Protein 4M16 (pdb70)

Foldseek 3Di:
DDDDDDPQACVQADPPAPAGDWPVPDNDNVVLVVVLVVQQVVLLVVVVPDDFDQAQALQVLLVSQCSSCVNIDPQRSPFQLDFDQDPVGGTHHDQWDADPPDPFTAHGSVCLVVLRVVLRVLCVVCSLVAPDDPVVSLLSCLVSLLSQLSNQGHPDCSVVSSQSSVQSSQVVRVWGFDLVQDDPVLVVQLNVLLRPPDDPRNSVSSSVSRCRGTPVVVVPDDPVD

Structure (mmCIF, N/CA/C/O backbone):
data_4M16
#
_entry.id   4M16
#
_cell.length_a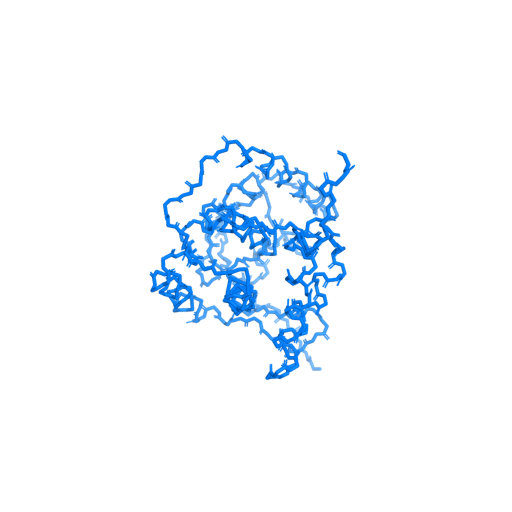   40.240
_cell.length_b   47.480
_cell.length_c   67.970
_cell.angle_alpha   90.000
_cell.angle_beta   105.640
_cell.angle_gamma   90.000
#
_symmetry.space_group_name_H-M   'P 1 21 1'
#
loop_
_entity.id
_entity.type
_entity.pdbx_description
1 polymer 'Bartonella effector protein (Bep) substrate of VirB T4SS'
2 non-polymer 1,2-ETHANEDIOL
3 water water
#
loop_
_atom_site.group_PDB
_atom_site.id
_atom_site.type_symbol
_atom_site.label_atom_id
_atom_site.label_alt_id
_atom_site.label_comp_id
_atom_site.label_asym_id
_atom_site.label_entity_id
_atom_site.label_seq_id
_atom_site.pdbx_PDB_ins_code
_atom_site.Cartn_x
_atom_site.Cartn_y
_atom_site.Cartn_z
_atom_site.occupancy
_atom_site.B_iso_or_equiv
_atom_site.auth_seq_id
_atom_site.auth_comp_id
_atom_site.auth_asym_id
_atom_site.auth_atom_id
_atom_site.pdbx_PDB_model_num
ATOM 1 N N . ALA A 1 2 ? 10.556 5.492 56.329 1.00 38.47 1 ALA A N 1
ATOM 2 C CA . ALA A 1 2 ? 11.782 5.126 55.554 1.00 36.69 1 ALA A CA 1
ATOM 3 C C . ALA A 1 2 ? 12.709 4.185 56.363 1.00 33.93 1 ALA A C 1
ATOM 4 O O . ALA A 1 2 ? 12.839 4.308 57.597 1.00 35.12 1 ALA A O 1
ATOM 6 N N . HIS A 1 3 ? 13.364 3.260 55.675 1.00 39.86 2 HIS A N 1
ATOM 7 C CA . HIS A 1 3 ? 14.092 2.211 56.377 1.00 34.59 2 HIS A CA 1
ATOM 8 C C . HIS A 1 3 ? 15.184 2.736 57.332 1.00 31.91 2 HIS A C 1
ATOM 9 O O . HIS A 1 3 ? 15.887 3.680 57.011 1.00 29.36 2 HIS A O 1
ATOM 16 N N . HIS A 1 4 ? 15.318 2.108 58.491 1.00 29.69 3 HIS A N 1
ATOM 17 C CA . HIS A 1 4 ? 16.451 2.377 59.370 1.00 29.50 3 HIS A CA 1
ATOM 18 C C . HIS A 1 4 ? 16.908 1.132 60.030 1.00 27.03 3 HIS A C 1
ATOM 19 O O . HIS A 1 4 ? 16.100 0.345 60.477 1.00 26.61 3 HIS A O 1
ATOM 26 N N . HIS A 1 5 ? 18.215 0.946 60.095 1.00 26.70 4 HIS A N 1
ATOM 27 C CA . HIS A 1 5 ? 18.756 -0.078 60.972 1.00 26.13 4 HIS A CA 1
ATOM 28 C C . HIS A 1 5 ? 20.108 0.371 61.526 1.00 25.47 4 HIS A C 1
ATOM 29 O O . HIS A 1 5 ? 20.754 1.277 60.988 1.00 23.16 4 HIS A O 1
ATOM 36 N N . HIS A 1 6 ? 20.491 -0.254 62.629 1.00 24.95 5 HIS A N 1
ATOM 37 C CA . HIS A 1 6 ? 21.682 0.119 63.349 1.00 25.64 5 HIS A CA 1
ATOM 38 C C . HIS A 1 6 ? 22.910 -0.610 62.806 1.00 24.12 5 HIS A C 1
ATOM 39 O O 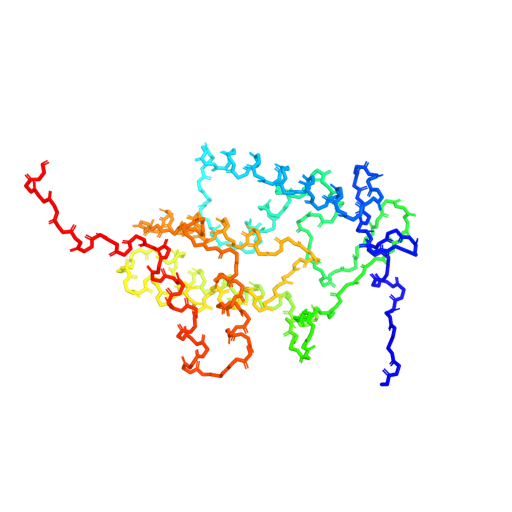. HIS A 1 6 ? 22.874 -1.771 62.418 1.00 20.99 5 HIS A O 1
ATOM 46 N N . HIS A 1 7 ? 23.998 0.119 62.781 1.00 22.89 6 HIS A N 1
ATOM 47 C CA . HIS A 1 7 ? 25.293 -0.442 62.489 1.00 22.13 6 HIS A CA 1
ATOM 48 C C . HIS A 1 7 ? 25.658 -1.539 63.502 1.00 20.98 6 HIS A C 1
ATOM 49 O O . HIS A 1 7 ? 25.248 -1.512 64.679 1.00 21.34 6 HIS A O 1
ATOM 56 N N . HIS A 1 8 ? 26.448 -2.495 63.045 1.00 20.59 7 HIS A N 1
ATOM 57 C CA . HIS A 1 8 ? 26.913 -3.584 63.863 1.00 19.42 7 HIS A CA 1
ATOM 58 C C . HIS A 1 8 ? 27.574 -3.189 65.183 1.00 19.62 7 HIS A C 1
ATOM 59 O O . HIS A 1 8 ? 27.355 -3.843 66.223 1.00 18.72 7 HIS A O 1
ATOM 66 N N . MET A 1 9 ? 28.355 -2.127 65.176 1.00 20.77 8 MET A N 1
ATOM 67 C CA . MET A 1 9 ? 28.978 -1.671 66.429 1.00 21.82 8 MET A CA 1
ATOM 68 C C . MET A 1 9 ? 28.000 -1.153 67.472 1.00 20.73 8 MET A C 1
ATOM 69 O O . MET A 1 9 ? 28.275 -1.198 68.687 1.00 20.00 8 MET A O 1
ATOM 74 N N . VAL A 1 10 ? 26.878 -0.605 67.006 1.00 19.88 9 VAL A N 1
ATOM 75 C CA . VAL A 1 10 ? 25.802 -0.180 67.886 1.00 19.79 9 VAL A CA 1
ATOM 76 C C . VAL A 1 10 ? 25.074 -1.374 68.470 1.00 18.72 9 VAL A C 1
ATOM 77 O O . VAL A 1 10 ? 24.771 -1.387 69.652 1.00 18.97 9 VAL A O 1
ATOM 81 N N . LEU A 1 11 ? 24.763 -2.356 67.641 1.00 18.23 10 LEU A N 1
ATOM 82 C CA . LEU A 1 11 ? 24.127 -3.592 68.100 1.00 18.59 10 LEU A CA 1
ATOM 83 C C . LEU A 1 11 ? 25.055 -4.447 69.020 1.00 18.19 10 LEU A C 1
ATOM 84 O O . LEU A 1 11 ? 24.571 -5.241 69.819 1.00 18.58 10 LEU A O 1
ATOM 89 N N . ASN A 1 12 ? 26.365 -4.261 68.937 1.00 19.17 11 ASN A N 1
ATOM 90 C CA . ASN A 1 12 ? 27.276 -4.993 69.821 1.00 18.21 11 ASN A CA 1
ATOM 91 C C . ASN A 1 12 ? 27.178 -4.638 71.314 1.00 18.14 11 ASN A C 1
ATOM 92 O O . ASN A 1 12 ? 27.789 -5.313 72.156 1.00 19.37 11 ASN A O 1
ATOM 97 N N . TYR A 1 13 ? 26.441 -3.592 71.651 1.00 17.82 12 TYR A N 1
ATOM 98 C CA . TYR A 1 13 ? 26.053 -3.375 73.060 1.00 18.03 12 TYR A CA 1
ATOM 99 C C . TYR A 1 13 ? 25.034 -4.396 73.621 1.00 17.97 12 TYR A C 1
ATOM 100 O O . TYR A 1 13 ? 24.906 -4.513 74.846 1.00 18.28 12 TYR A O 1
ATOM 109 N N . PHE A 1 14 ? 24.277 -5.074 72.758 1.00 18.36 13 PHE A N 1
ATOM 110 C CA . PHE A 1 14 ? 23.268 -6.032 73.163 1.00 18.86 13 PHE A CA 1
ATOM 111 C C . PHE A 1 14 ? 23.691 -7.471 72.899 1.00 19.26 13 PHE A C 1
ATOM 112 O O . PHE A 1 14 ? 24.513 -7.731 72.007 1.00 18.99 13 PHE A O 1
ATOM 120 N N . TYR A 1 15 ? 23.091 -8.404 73.618 1.00 18.81 14 TYR A N 1
ATOM 121 C CA . TYR A 1 15 ? 23.144 -9.819 73.185 1.00 19.57 14 TYR A CA 1
ATOM 122 C C . TYR A 1 15 ? 22.513 -9.966 71.805 1.00 20.14 14 TYR A C 1
ATOM 123 O O . TYR A 1 15 ? 21.464 -9.381 71.563 1.00 20.71 14 TYR A O 1
ATOM 132 N N . PRO A 1 16 ? 23.127 -10.778 70.921 1.00 21.15 15 PRO A N 1
ATOM 133 C CA . PRO A 1 16 ? 22.621 -10.921 69.541 1.00 21.69 15 PRO A CA 1
ATOM 134 C C . PRO A 1 16 ? 21.137 -11.193 69.499 1.00 22.01 15 PRO A C 1
ATOM 135 O O . PRO A 1 16 ? 20.641 -12.122 70.169 1.00 22.18 15 PRO A O 1
ATOM 139 N N . GLY A 1 17 ? 20.427 -10.415 68.695 1.00 21.80 16 GLY A N 1
ATOM 140 C CA . GLY A 1 17 ? 18.981 -10.587 68.534 1.00 22.99 16 GLY A CA 1
ATOM 141 C C . GLY A 1 17 ? 18.093 -10.222 69.704 1.00 24.15 16 GLY A C 1
ATOM 142 O O . GLY A 1 17 ? 16.912 -10.596 69.727 1.00 25.13 16 GLY A O 1
ATOM 143 N N . THR A 1 18 ? 18.620 -9.499 70.697 1.00 23.45 17 THR A N 1
ATOM 144 C CA . THR A 1 18 ? 17.808 -9.114 71.868 1.00 23.98 17 THR A CA 1
ATOM 145 C C . THR A 1 18 ? 17.862 -7.589 72.020 1.00 22.37 17 THR A C 1
ATOM 146 O O . THR A 1 18 ? 18.626 -6.948 71.339 1.00 19.89 17 THR A O 1
ATOM 150 N N . LYS A 1 19 ? 17.104 -7.019 72.953 1.00 22.98 18 LYS A N 1
ATOM 151 C CA . LYS A 1 19 ? 17.303 -5.615 73.380 1.00 23.66 18 LYS A CA 1
ATOM 152 C C . LYS A 1 19 ? 17.957 -5.544 74.757 1.00 22.82 18 LYS A C 1
ATOM 153 O O . LYS A 1 19 ? 17.711 -4.588 75.507 1.00 22.96 18 LYS A O 1
ATOM 155 N N . THR A 1 20 ? 18.691 -6.598 75.141 1.00 22.07 19 THR A N 1
ATOM 156 C CA . THR A 1 20 ? 19.260 -6.687 76.475 1.00 21.70 19 THR A CA 1
ATOM 157 C C . THR A 1 20 ? 20.707 -6.338 76.391 1.00 20.53 19 THR A C 1
ATOM 158 O O . THR A 1 20 ? 21.494 -6.982 75.649 1.00 20.59 19 THR A O 1
ATOM 162 N N . LEU A 1 21 ? 21.077 -5.311 77.135 1.00 20.07 20 LEU A N 1
ATOM 163 C CA . LEU A 1 21 ? 22.477 -4.898 77.204 1.00 19.13 20 LEU A CA 1
ATOM 164 C C . LEU A 1 21 ? 23.367 -6.022 77.739 1.00 19.17 20 LEU A C 1
ATOM 165 O O . LEU A 1 21 ? 23.085 -6.593 78.814 1.00 19.87 20 LEU A O 1
ATOM 170 N N . LYS A 1 22 ? 24.440 -6.333 77.008 1.00 18.44 21 LYS A N 1
ATOM 171 C CA . LYS A 1 22 ? 25.482 -7.271 77.490 1.00 19.17 21 LYS A CA 1
ATOM 172 C C . LYS A 1 22 ? 25.879 -6.857 78.905 1.00 18.27 21 LYS A C 1
ATOM 173 O O . LYS A 1 22 ? 26.150 -5.675 79.146 1.00 18.55 21 LYS A O 1
ATOM 179 N N . ASN A 1 23 ? 25.908 -7.811 79.821 1.00 17.83 22 ASN A N 1
ATOM 180 C CA . ASN A 1 23 ? 26.222 -7.503 81.202 1.00 18.06 22 ASN A CA 1
ATOM 181 C C . ASN A 1 23 ? 27.055 -8.573 81.920 1.00 18.67 22 ASN A C 1
ATOM 182 O O . ASN A 1 23 ? 27.162 -9.751 81.510 1.00 17.47 22 ASN A O 1
ATOM 187 N N . LYS A 1 24 ? 27.687 -8.121 82.996 1.00 19.27 23 LYS A N 1
ATOM 188 C CA . LYS A 1 24 ? 28.625 -8.952 83.691 1.00 21.17 23 LYS A CA 1
ATOM 189 C C . LYS A 1 24 ? 27.880 -10.062 84.439 1.00 22.01 23 LYS A C 1
ATOM 190 O O . LYS A 1 24 ? 28.490 -11.058 84.767 1.00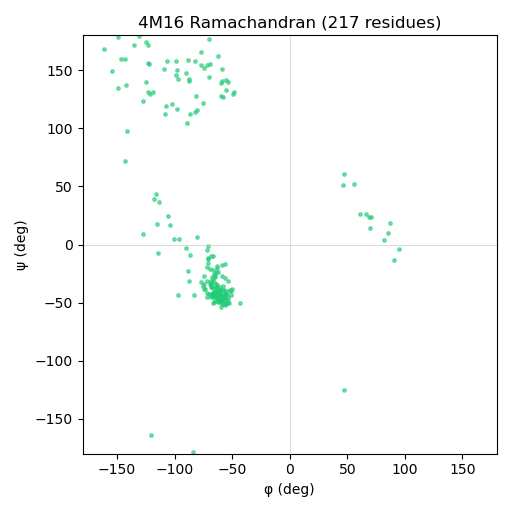 22.13 23 LYS A O 1
ATOM 196 N N . LEU A 1 25 ? 26.577 -9.901 84.687 1.00 21.73 24 LEU A N 1
ATOM 197 C CA . LEU A 1 25 ? 25.816 -10.917 85.412 1.00 23.10 24 LEU A CA 1
ATOM 198 C C . LEU A 1 25 ? 25.279 -11.989 84.481 1.00 22.91 24 LEU A C 1
ATOM 199 O O . LEU A 1 25 ? 24.727 -12.977 84.930 1.00 23.16 24 LEU A O 1
ATOM 204 N N . GLY A 1 26 ? 25.393 -11.804 83.158 1.00 22.29 25 GLY A N 1
ATOM 205 C CA . GLY A 1 26 ? 24.882 -12.811 82.230 1.00 22.50 25 GLY A CA 1
ATOM 206 C C . GLY A 1 26 ? 23.368 -12.878 82.252 1.00 23.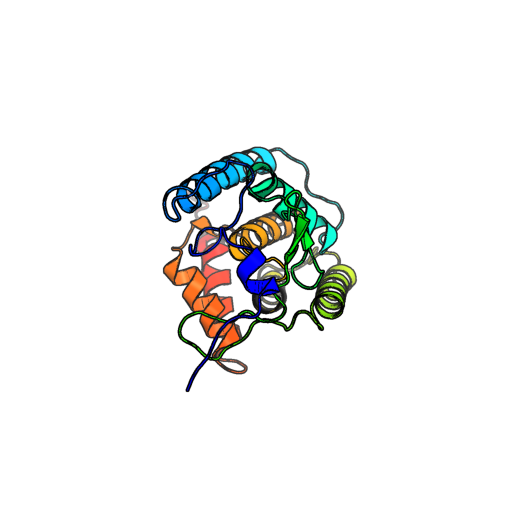11 25 GLY A C 1
ATOM 207 O O . GLY A 1 26 ? 22.769 -13.902 81.906 1.00 23.94 25 GLY A O 1
ATOM 208 N N . ILE A 1 27 ? 22.743 -11.781 82.667 1.00 21.34 26 ILE A N 1
ATOM 209 C CA . ILE A 1 27 ? 21.290 -11.694 82.689 1.00 22.27 26 ILE A CA 1
ATOM 210 C C . ILE A 1 27 ? 20.711 -11.380 81.293 1.00 22.41 26 ILE A C 1
ATOM 211 O O . ILE A 1 27 ? 20.954 -10.310 80.745 1.00 21.77 26 ILE A O 1
ATOM 216 N N . MET A 1 28 ? 19.942 -12.320 80.728 1.00 23.41 27 MET A N 1
ATOM 217 C CA . MET A 1 28 ? 19.421 -12.212 79.357 1.00 25.21 27 MET A CA 1
ATOM 218 C C . MET A 1 28 ? 18.075 -11.488 79.217 1.00 25.15 27 MET A C 1
ATOM 219 O O . MET A 1 28 ? 17.760 -11.023 78.103 1.00 25.05 27 MET A O 1
ATOM 224 N N . GLY A 1 29 ? 17.296 -11.441 80.298 1.00 25.94 28 GLY A N 1
ATOM 225 C CA . GLY A 1 29 ? 15.990 -10.781 80.335 1.00 26.44 28 GLY A CA 1
ATOM 226 C C . GLY A 1 29 ? 16.108 -9.284 80.537 1.00 25.48 28 GLY A C 1
ATOM 227 O O . GLY A 1 29 ? 16.809 -8.852 81.455 1.00 24.29 28 GLY A O 1
ATOM 228 N N . TYR A 1 30 ? 15.474 -8.483 79.670 1.00 26.36 29 TYR A N 1
ATOM 229 C CA A TYR A 1 30 ? 15.524 -6.998 79.736 0.50 26.59 29 TYR A CA 1
ATOM 230 C CA B TYR A 1 30 ? 15.630 -7.036 79.780 0.50 26.18 29 TYR A CA 1
ATOM 231 C C . TYR A 1 30 ? 15.003 -6.470 81.063 1.00 25.91 29 TYR A C 1
ATOM 232 O O . TYR A 1 30 ? 15.629 -5.600 81.734 1.00 24.23 29 TYR A O 1
ATOM 249 N N . LYS A 1 31 ? 13.828 -6.973 81.445 1.00 26.75 30 LYS A N 1
ATOM 250 C CA . LYS A 1 31 ? 13.170 -6.498 82.682 1.00 27.14 30 LYS A CA 1
ATOM 251 C C . LYS A 1 31 ? 14.022 -6.868 83.908 1.00 25.45 30 LYS A C 1
ATOM 252 O O . LYS A 1 31 ? 14.204 -6.059 84.840 1.00 24.92 30 LYS A O 1
ATOM 254 N N . GLN A 1 32 ? 14.592 -8.078 83.878 1.00 25.48 31 GLN A N 1
ATOM 255 C CA A GLN A 1 32 ? 15.347 -8.604 85.008 0.50 24.70 31 GLN A CA 1
ATOM 256 C CA B GLN A 1 32 ? 15.379 -8.631 85.019 0.50 24.94 31 GLN A CA 1
ATOM 257 C C . GLN A 1 32 ? 16.657 -7.816 85.186 1.00 23.34 31 GLN A C 1
ATOM 258 O O . GLN A 1 32 ? 17.054 -7.480 86.316 1.00 22.94 31 GLN A O 1
ATOM 269 N N . LEU A 1 33 ? 17.290 -7.479 84.065 1.00 22.14 32 LEU A N 1
ATOM 270 C CA . LEU A 1 33 ? 18.503 -6.669 84.066 1.00 20.90 32 LEU A CA 1
ATOM 271 C C . LEU A 1 33 ? 18.191 -5.320 84.634 1.00 20.01 32 LEU A C 1
ATOM 272 O O . LEU A 1 33 ? 18.918 -4.866 85.500 1.00 18.65 32 LEU A O 1
ATOM 277 N N . GLU A 1 34 ? 17.126 -4.685 84.147 1.00 20.94 33 GLU A N 1
ATOM 278 C CA . GLU A 1 34 ? 16.775 -3.331 84.560 1.00 22.27 33 GLU A CA 1
ATOM 279 C C . GLU A 1 34 ? 16.562 -3.248 86.066 1.00 21.88 33 GLU A C 1
ATOM 280 O O . GLU A 1 34 ? 17.141 -2.367 86.723 1.00 22.71 33 GLU A O 1
ATOM 286 N N . LYS A 1 35 ? 15.743 -4.156 86.600 1.00 22.01 34 LYS A N 1
ATOM 287 C CA . LYS A 1 35 ? 15.480 -4.246 88.048 1.00 21.43 34 LYS A CA 1
ATOM 288 C C . LYS A 1 35 ? 16.740 -4.436 88.849 1.00 19.91 34 LYS A C 1
ATOM 289 O O . LYS A 1 35 ? 16.931 -3.799 89.900 1.00 19.74 34 LYS A O 1
ATOM 291 N N . ARG A 1 36 ? 17.652 -5.235 88.327 1.00 19.34 35 ARG A N 1
ATOM 292 C CA . ARG A 1 36 ? 18.875 -5.541 89.066 1.00 18.93 35 ARG A CA 1
ATOM 293 C C . ARG A 1 36 ? 19.851 -4.378 89.062 1.00 18.10 35 ARG A C 1
ATOM 294 O O . ARG A 1 36 ? 20.442 -4.075 90.104 1.00 17.52 35 ARG A O 1
ATOM 302 N N . CYS A 1 37 ? 19.937 -3.677 87.932 1.00 18.24 36 CYS A N 1
ATOM 303 C CA . CYS A 1 37 ? 20.657 -2.427 87.854 1.00 18.30 36 CYS A CA 1
ATOM 304 C C . CYS A 1 37 ? 20.148 -1.414 88.847 1.00 18.18 36 CYS A C 1
ATOM 305 O O . CYS A 1 37 ? 20.962 -0.736 89.488 1.00 17.93 36 CYS A O 1
ATOM 308 N N . LYS A 1 38 ? 18.834 -1.277 88.989 1.00 19.67 37 LYS A N 1
ATOM 309 C CA . LYS A 1 38 ? 18.301 -0.313 89.928 1.00 20.56 37 LYS A CA 1
ATOM 310 C C . LYS A 1 38 ? 18.676 -0.691 91.342 1.00 20.80 37 LYS A C 1
ATOM 311 O O . LYS A 1 38 ? 19.068 0.169 92.129 1.00 22.07 37 LYS A O 1
ATOM 317 N N . ARG A 1 39 ? 18.537 -1.978 91.677 1.00 20.99 38 ARG A N 1
ATOM 318 C CA . ARG A 1 39 ? 18.885 -2.435 93.016 1.00 22.09 38 ARG A CA 1
ATOM 319 C C . ARG A 1 39 ? 20.342 -2.206 93.359 1.00 20.50 38 ARG A C 1
ATOM 320 O O . ARG A 1 39 ? 20.654 -1.653 94.411 1.00 20.35 38 ARG A O 1
ATOM 328 N N . ASN A 1 40 ? 21.227 -2.613 92.465 1.00 18.41 39 ASN A N 1
ATOM 329 C CA . ASN A 1 40 ? 22.662 -2.404 92.666 1.00 18.11 39 ASN A CA 1
ATOM 330 C C . ASN A 1 40 ? 22.988 -0.905 92.896 1.00 16.89 39 ASN A C 1
ATOM 331 O O . ASN A 1 40 ? 23.695 -0.558 93.825 1.00 16.85 39 ASN A O 1
ATOM 336 N N . ALA A 1 41 ? 22.516 -0.045 91.995 1.00 17.05 40 ALA A N 1
ATOM 337 C CA . ALA A 1 41 ? 22.736 1.399 92.062 1.00 17.29 40 ALA A CA 1
ATOM 338 C C . ALA A 1 41 ? 22.251 2.066 93.385 1.00 18.45 40 ALA A C 1
ATOM 339 O O . ALA A 1 41 ? 22.916 2.974 93.907 1.00 19.50 40 ALA A O 1
ATOM 341 N N . LYS A 1 42 ? 21.086 1.689 93.881 1.00 19.15 41 LYS A N 1
ATOM 342 C CA . LYS A 1 42 ? 20.608 2.203 95.154 1.00 20.16 41 LYS A CA 1
ATOM 343 C C . LYS A 1 42 ? 21.513 1.808 96.327 1.00 21.21 41 LYS A C 1
ATOM 344 O O . LYS A 1 42 ? 21.814 2.625 97.201 1.00 21.21 41 LYS A O 1
ATOM 350 N N . LYS A 1 43 ? 21.919 0.558 96.365 1.00 21.24 42 LYS A N 1
ATOM 351 C CA . LYS A 1 43 ? 22.883 0.141 97.352 1.00 23.62 42 LYS A CA 1
ATOM 352 C C . LYS A 1 43 ? 24.106 1.064 97.352 1.00 22.33 42 LYS A C 1
ATOM 353 O O . LYS A 1 43 ? 24.569 1.463 98.439 1.00 21.91 42 LYS A O 1
ATOM 359 N N . VAL A 1 44 ? 24.597 1.419 96.149 1.00 19.47 43 VAL A N 1
ATOM 360 C CA . VAL A 1 44 ? 25.800 2.257 96.013 1.00 20.02 43 VAL A CA 1
ATOM 361 C C . VAL A 1 44 ? 25.503 3.684 96.455 1.00 20.56 43 VAL A C 1
ATOM 362 O O . VAL A 1 44 ? 26.311 4.295 97.163 1.00 20.42 43 VAL A O 1
ATOM 366 N N . ILE A 1 45 ? 24.335 4.202 96.057 1.00 20.48 44 ILE A N 1
ATOM 367 C CA . ILE A 1 45 ? 23.886 5.554 96.477 1.00 22.53 44 ILE A CA 1
ATOM 368 C C . ILE A 1 45 ? 23.919 5.625 98.007 1.00 22.73 44 ILE A C 1
ATOM 369 O O . ILE A 1 45 ? 24.407 6.593 98.562 1.00 22.33 44 ILE A O 1
ATOM 374 N N . ASN A 1 46 ? 23.458 4.564 98.657 1.00 22.45 45 ASN A N 1
ATOM 375 C CA . ASN A 1 46 ? 23.519 4.472 100.099 1.00 23.93 45 ASN A CA 1
ATOM 376 C C . ASN A 1 46 ? 24.914 4.594 100.689 1.00 24.21 45 ASN A C 1
ATOM 377 O O . ASN A 1 46 ? 25.089 5.347 101.647 1.00 25.02 45 ASN A O 1
ATOM 382 N N . SER A 1 47 ? 25.888 3.907 100.105 1.00 23.73 46 SER A N 1
ATOM 383 C CA . SER A 1 47 ? 27.305 3.958 100.564 1.00 25.53 46 SER A CA 1
ATOM 384 C C . SER A 1 47 ? 27.826 5.397 100.445 1.00 27.27 46 SER A C 1
ATOM 385 O O . SER A 1 47 ? 28.456 5.944 101.390 1.00 29.31 46 SER A O 1
ATOM 388 N N . LEU A 1 48 ? 27.526 6.019 99.304 1.00 25.73 47 LEU A N 1
ATOM 389 C CA . LEU A 1 48 ? 28.041 7.356 98.991 1.00 27.30 47 LEU A CA 1
ATOM 390 C C . LEU A 1 48 ? 27.639 8.396 100.025 1.00 28.59 47 LEU A C 1
ATOM 391 O O . LEU A 1 48 ? 28.265 9.479 100.113 1.00 29.43 47 LEU A O 1
ATOM 396 N N . ARG A 1 49 ? 26.618 8.086 100.837 1.00 28.48 48 ARG A N 1
ATOM 397 C CA . ARG A 1 49 ? 26.124 9.059 101.821 1.00 29.21 48 ARG A CA 1
ATOM 398 C C . ARG A 1 49 ? 27.192 9.265 102.904 1.00 30.72 48 ARG A C 1
ATOM 399 O O . ARG A 1 49 ? 27.364 10.358 103.389 1.00 32.36 48 ARG A O 1
ATOM 401 N N . ASN A 1 50 ? 27.941 8.220 103.263 1.00 31.53 49 ASN A N 1
ATOM 402 C CA . ASN A 1 50 ? 28.996 8.354 104.297 1.00 33.58 49 ASN A CA 1
ATOM 403 C C . ASN A 1 50 ? 30.420 8.396 103.718 1.00 33.13 49 ASN A C 1
ATOM 404 O O . ASN A 1 50 ? 31.413 8.174 104.468 1.00 34.50 49 ASN A O 1
ATOM 409 N N . GLU A 1 51 ? 30.509 8.656 102.408 1.00 29.44 50 GLU A N 1
ATOM 410 C CA . GLU A 1 51 ? 31.802 8.914 101.746 1.00 29.69 50 GLU A CA 1
ATOM 411 C C . GLU A 1 51 ? 32.053 10.400 101.587 1.00 30.09 50 GLU A C 1
ATOM 412 O O . GLU A 1 51 ? 31.109 11.175 101.453 1.00 28.59 50 GLU A O 1
ATOM 418 N N . PRO A 1 52 ? 33.334 10.785 101.597 1.00 26.35 51 PRO A N 1
ATOM 419 C CA . PRO A 1 52 ? 33.633 12.190 101.542 1.00 25.84 51 PRO A CA 1
ATOM 420 C C . PRO A 1 52 ? 33.280 12.737 100.193 1.00 24.67 51 PRO A C 1
ATOM 421 O O . PRO A 1 52 ? 33.222 12.017 99.209 1.00 24.25 51 PRO A O 1
ATOM 425 N N . LEU A 1 53 ? 33.022 14.027 100.173 1.00 24.29 52 LEU A N 1
ATOM 426 C CA . LEU A 1 53 ? 32.836 14.747 98.920 1.00 24.09 52 LEU A CA 1
ATOM 427 C C . LEU A 1 53 ? 34.193 14.930 98.246 1.00 23.68 52 LEU A C 1
ATOM 428 O O . LEU A 1 53 ? 35.203 15.018 98.937 1.00 23.68 52 LEU A O 1
ATOM 433 N N . PRO A 1 54 ? 34.245 15.018 96.924 1.00 22.46 53 PRO A N 1
ATOM 434 C CA . PRO A 1 54 ? 35.541 15.271 96.269 1.00 23.54 53 PRO A CA 1
ATOM 435 C C . PRO A 1 54 ? 35.916 16.725 96.405 1.00 24.69 53 PRO A C 1
ATOM 436 O O . PRO A 1 54 ? 35.052 17.544 96.691 1.00 25.39 53 PRO A O 1
ATOM 440 N N . GLU A 1 55 ? 37.164 17.062 96.126 1.00 27.40 54 GLU A N 1
ATOM 441 C CA . GLU A 1 55 ? 37.559 18.467 96.030 1.00 29.59 54 GLU A CA 1
ATOM 442 C C . GLU A 1 55 ? 37.066 19.128 94.753 1.00 27.26 54 GLU A C 1
ATOM 443 O O . GLU A 1 55 ? 36.739 20.299 94.736 1.00 26.92 54 GLU A O 1
ATOM 449 N N . THR A 1 56 ? 37.016 18.370 93.676 1.00 25.28 55 THR A N 1
ATOM 450 C CA . THR A 1 56 ? 36.690 18.934 92.373 1.00 25.24 55 THR A CA 1
ATOM 451 C C . THR A 1 56 ? 35.568 18.155 91.772 1.00 22.99 55 THR A C 1
ATOM 452 O O . THR A 1 56 ? 35.655 16.917 91.647 1.00 23.22 55 THR A O 1
ATOM 456 N N . PHE A 1 57 ? 34.506 18.877 91.440 1.00 21.13 56 PHE A N 1
ATOM 457 C CA . PHE A 1 57 ? 33.451 18.330 90.659 1.00 19.44 56 PHE A CA 1
ATOM 458 C C . PHE A 1 57 ? 33.835 18.513 89.163 1.00 20.08 56 PHE A C 1
ATOM 459 O O . PHE A 1 57 ? 33.910 19.637 88.640 1.00 20.25 56 PHE A O 1
ATOM 467 N N . ASP A 1 58 ? 34.096 17.394 88.505 1.00 18.23 57 ASP A N 1
ATOM 468 C CA . ASP A 1 58 ? 34.395 17.391 87.087 1.00 18.08 57 ASP A CA 1
ATOM 469 C C . ASP A 1 58 ? 33.906 16.053 86.454 1.00 17.16 57 ASP A C 1
ATOM 470 O O . ASP A 1 58 ? 33.350 15.164 87.129 1.00 16.01 57 ASP A O 1
ATOM 475 N N . SER A 1 59 ? 34.092 15.951 85.154 1.00 17.25 58 SER A N 1
ATOM 476 C CA . SER A 1 59 ? 33.811 14.730 84.405 1.00 17.26 58 SER A CA 1
ATOM 477 C C . SER A 1 59 ? 34.580 13.514 84.960 1.00 17.78 58 SER A C 1
ATOM 478 O O . SER A 1 59 ? 34.142 12.375 84.845 1.00 17.00 58 SER A O 1
ATOM 481 N N . SER A 1 60 ? 35.750 13.728 85.558 1.00 19.07 59 SER A N 1
ATOM 482 C CA . SER A 1 60 ? 36.429 12.587 86.126 1.00 20.10 59 SER A CA 1
ATOM 483 C C . SER A 1 60 ? 35.625 12.038 87.296 1.00 18.52 59 SER A C 1
ATOM 484 O O . SER A 1 60 ? 35.494 10.839 87.434 1.00 18.21 59 SER A O 1
ATOM 487 N N . TYR A 1 61 ? 35.082 12.907 88.125 1.00 17.73 60 TYR A N 1
ATOM 488 C CA . TYR A 1 61 ? 34.260 12.454 89.233 1.00 17.65 60 TYR A CA 1
ATOM 489 C C . TYR A 1 61 ? 32.966 11.830 88.675 1.00 17.71 60 TYR A C 1
ATOM 490 O O . TYR A 1 61 ? 32.451 10.885 89.236 1.00 16.80 60 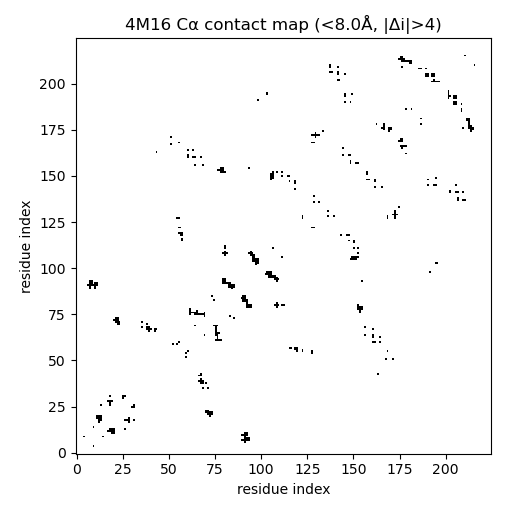TYR A O 1
ATOM 499 N N . LEU A 1 62 ? 32.438 12.401 87.590 1.00 17.22 61 LEU A N 1
ATOM 500 C CA . LEU A 1 62 ? 31.191 11.883 87.048 1.00 17.02 61 LEU A CA 1
ATOM 501 C C . LEU A 1 62 ? 31.434 10.429 86.551 1.00 17.10 61 LEU A C 1
ATOM 502 O O . LEU A 1 62 ? 30.618 9.526 86.807 1.00 16.25 61 LEU A O 1
ATOM 507 N N . LYS A 1 63 ? 32.581 10.208 85.903 1.00 17.83 62 LYS A N 1
ATOM 508 C CA . LYS A 1 63 ? 32.950 8.839 85.432 1.00 18.09 62 LYS A CA 1
ATOM 509 C C . LYS A 1 63 ? 33.175 7.855 86.592 1.00 18.19 62 LYS A C 1
ATOM 510 O O . LYS A 1 63 ? 32.767 6.685 86.546 1.00 18.29 62 LYS A O 1
ATOM 516 N N . TYR A 1 64 ? 33.837 8.342 87.645 1.00 18.39 63 TYR A N 1
ATOM 517 C CA . TYR A 1 64 ? 34.050 7.605 88.866 1.00 19.13 63 TYR A CA 1
ATOM 518 C C . TYR A 1 64 ? 32.690 7.131 89.421 1.00 18.43 63 TYR A C 1
ATOM 519 O O . TYR A 1 64 ? 32.532 5.968 89.768 1.00 17.62 63 TYR A O 1
ATOM 528 N N . LEU A 1 65 ? 31.745 8.067 89.546 1.00 18.12 64 LEU A N 1
ATOM 529 C CA . LEU A 1 65 ? 30.408 7.744 90.039 1.00 17.27 64 LEU A CA 1
ATOM 530 C C . LEU A 1 65 ? 29.668 6.715 89.150 1.00 16.87 64 LEU A C 1
ATOM 531 O O . LEU A 1 65 ? 29.013 5.821 89.664 1.00 16.51 64 LEU A O 1
ATOM 536 N N . HIS A 1 66 ? 29.764 6.860 87.834 1.00 16.78 65 HIS A N 1
ATOM 537 C CA . HIS A 1 66 ? 29.123 5.903 86.941 1.00 17.02 65 HIS A CA 1
ATOM 538 C C . HIS A 1 66 ? 29.695 4.497 87.116 1.00 17.26 65 HIS A C 1
ATOM 539 O O . HIS A 1 66 ? 28.940 3.520 87.125 1.00 16.25 65 HIS A O 1
ATOM 546 N N . LYS A 1 67 ? 31.029 4.410 87.247 1.00 18.24 66 LYS A N 1
ATOM 547 C CA . LYS A 1 67 ? 31.729 3.142 87.534 1.00 19.75 66 LYS A CA 1
ATOM 548 C C . LYS A 1 67 ? 31.235 2.545 88.861 1.00 18.90 66 LYS A C 1
ATOM 549 O O . LYS A 1 67 ? 30.964 1.333 88.953 1.00 18.70 66 LYS A O 1
ATOM 555 N N . ARG A 1 68 ? 31.112 3.364 89.900 1.00 17.91 67 ARG A N 1
ATOM 556 C CA . ARG A 1 68 ? 30.542 2.875 91.162 1.00 18.17 67 ARG A CA 1
ATOM 557 C C . ARG A 1 68 ? 29.127 2.317 91.036 1.00 17.01 67 ARG A C 1
ATOM 558 O O . ARG A 1 68 ? 28.809 1.230 91.574 1.00 16.83 67 ARG A O 1
ATOM 566 N N . LEU A 1 69 ? 28.292 3.091 90.350 1.00 17.10 68 LEU A N 1
ATOM 567 C CA . LEU A 1 69 ? 26.866 2.794 90.225 1.00 17.24 68 LEU A CA 1
ATOM 568 C C . LEU A 1 69 ? 26.591 1.551 89.379 1.00 17.23 68 LEU A C 1
ATOM 569 O O . LEU A 1 69 ? 25.677 0.833 89.682 1.00 17.07 68 LEU A O 1
ATOM 574 N N . PHE A 1 70 ? 27.373 1.326 88.335 1.00 17.67 69 PHE A N 1
ATOM 575 C CA . PHE A 1 70 ? 27.066 0.322 87.302 1.00 17.21 69 PHE A CA 1
ATOM 576 C C . PHE A 1 70 ? 28.192 -0.668 87.017 1.00 18.15 69 PHE A C 1
ATOM 577 O O . PHE A 1 70 ? 28.089 -1.461 86.074 1.00 18.98 69 PHE A O 1
ATOM 585 N N . GLY A 1 71 ? 29.234 -0.658 87.822 1.00 18.14 70 GLY A N 1
ATOM 586 C CA . GLY A 1 71 ? 30.421 -1.441 87.576 1.00 18.61 70 GLY A CA 1
ATOM 587 C C . GLY A 1 71 ? 30.182 -2.907 87.801 1.00 18.84 70 GLY A C 1
ATOM 588 O O . GLY A 1 71 ? 30.733 -3.755 87.070 1.00 18.50 70 GLY A O 1
ATOM 589 N N . SER A 1 72 ? 29.289 -3.240 88.738 1.00 18.50 71 SER A N 1
ATOM 590 C CA . SER A 1 72 ? 28.905 -4.644 88.874 1.00 19.78 71 SER A CA 1
ATOM 591 C C . SER A 1 72 ? 28.164 -5.208 87.662 1.00 19.85 71 SER A C 1
ATOM 592 O O . SER A 1 72 ? 28.208 -6.452 87.403 1.00 20.58 71 SER A O 1
ATOM 595 N N . ALA A 1 73 ? 27.492 -4.333 86.915 1.00 18.57 72 ALA A N 1
ATOM 596 C CA . ALA A 1 73 ? 26.680 -4.765 85.767 1.00 19.07 72 ALA A CA 1
ATOM 597 C C . ALA A 1 73 ? 27.343 -4.674 84.405 1.00 18.77 72 ALA A C 1
ATOM 598 O O . ALA A 1 73 ? 27.194 -5.596 83.577 1.00 18.62 72 ALA A O 1
ATOM 600 N N . PHE A 1 74 ? 28.050 -3.564 84.147 1.00 18.08 73 PHE A N 1
ATOM 601 C CA . PHE A 1 74 ? 28.597 -3.295 82.819 1.00 18.09 73 PHE A CA 1
ATOM 602 C C . PHE A 1 74 ? 30.106 -3.130 82.758 1.00 18.37 73 PHE A C 1
ATOM 603 O O . PHE A 1 74 ? 30.711 -2.362 83.561 1.00 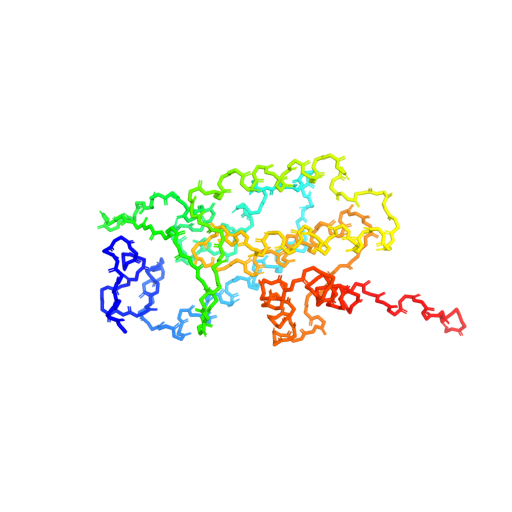18.09 73 PHE A O 1
ATOM 611 N N . GLU A 1 75 ? 30.721 -3.867 81.817 1.00 18.57 74 GLU A N 1
ATOM 612 C CA . GLU A 1 75 ? 32.130 -3.749 81.513 1.00 19.36 74 GLU A CA 1
ATOM 613 C C . GLU A 1 75 ? 32.522 -2.318 81.208 1.00 19.04 74 GLU A C 1
ATOM 614 O O . GLU A 1 75 ? 33.652 -1.912 81.489 1.00 19.62 74 GLU A O 1
ATOM 620 N N . TRP A 1 76 ? 31.580 -1.552 80.640 1.00 17.98 75 TRP A N 1
ATOM 621 C CA . TRP A 1 76 ? 31.854 -0.215 80.147 1.00 17.44 75 TRP A CA 1
ATOM 622 C C . TRP A 1 76 ? 31.482 0.861 81.173 1.00 17.17 75 TRP A C 1
ATOM 623 O O . TRP A 1 76 ? 31.582 2.057 80.871 1.00 18.27 75 TRP A O 1
ATOM 634 N N . ALA A 1 77 ? 31.062 0.487 82.385 1.00 17.70 76 ALA A N 1
ATOM 635 C CA . ALA A 1 77 ? 30.761 1.534 83.421 1.00 17.69 76 ALA A CA 1
ATOM 636 C C . ALA A 1 77 ? 31.990 2.442 83.624 1.00 18.15 76 ALA A C 1
ATOM 637 O O . ALA A 1 77 ? 33.134 1.977 83.743 1.00 19.89 76 ALA A O 1
ATOM 639 N N . GLY A 1 78 ? 31.768 3.742 83.627 1.00 18.09 77 GLY A N 1
ATOM 640 C CA . GLY A 1 78 ? 32.817 4.744 83.719 1.00 19.69 77 GLY A CA 1
ATOM 641 C C . GLY A 1 78 ? 33.380 5.216 82.393 1.00 20.07 77 GLY A C 1
ATOM 642 O O . GLY A 1 78 ? 34.101 6.267 82.350 1.00 22.24 77 GLY A O 1
ATOM 643 N N . TYR A 1 79 ? 33.072 4.505 81.306 1.00 20.16 78 TYR A N 1
ATOM 644 C CA . TYR A 1 79 ? 33.622 4.817 80.011 1.00 21.25 78 TYR A CA 1
ATOM 645 C C . TYR A 1 79 ? 32.589 5.643 79.288 1.00 20.88 78 TYR A C 1
ATOM 646 O O . TYR A 1 79 ? 31.406 5.382 79.403 1.00 21.78 78 TYR A O 1
ATOM 655 N N . THR A 1 80 ? 33.026 6.637 78.514 1.00 20.62 79 THR A N 1
ATOM 656 C CA . THR A 1 80 ? 32.072 7.450 77.745 1.00 20.29 79 THR A CA 1
ATOM 657 C C . THR A 1 80 ? 31.841 6.845 76.361 1.00 20.86 79 THR A C 1
ATOM 658 O O . THR A 1 80 ? 32.720 6.169 75.772 1.00 20.93 79 THR A O 1
ATOM 662 N N . ARG A 1 81 ? 30.622 7.030 75.882 1.00 20.20 80 ARG A N 1
ATOM 663 C CA . ARG A 1 81 ? 30.140 6.338 74.690 1.00 20.01 80 ARG A CA 1
ATOM 664 C C . ARG A 1 81 ? 30.761 6.787 73.362 1.00 21.69 80 ARG A C 1
ATOM 665 O O . ARG A 1 81 ? 30.615 6.074 72.380 1.00 24.88 80 ARG A O 1
ATOM 673 N N . ASP A 1 82 ? 31.489 7.893 73.340 1.00 22.76 81 ASP A N 1
ATOM 674 C CA . ASP A 1 82 ? 32.229 8.301 72.147 1.00 24.71 81 ASP A CA 1
ATOM 675 C C . ASP A 1 82 ? 33.356 7.327 71.777 1.00 25.43 81 ASP A C 1
ATOM 676 O O . ASP A 1 82 ? 33.734 7.221 70.604 1.00 25.06 81 ASP A O 1
ATOM 681 N N . LEU A 1 83 ? 33.893 6.635 72.774 1.00 24.39 82 LEU A N 1
ATOM 682 C CA . LEU A 1 83 ? 35.049 5.795 72.543 1.00 27.43 82 LEU A CA 1
ATOM 683 C C . LEU A 1 83 ? 34.569 4.410 72.107 1.00 25.38 82 LEU A C 1
ATOM 684 O O . LEU A 1 83 ? 33.592 3.891 72.605 1.00 25.88 82 LEU A O 1
ATOM 689 N N . SER A 1 84 ? 35.259 3.823 71.165 1.00 24.50 83 SER A N 1
ATOM 690 C CA . SER A 1 84 ? 35.067 2.419 70.838 1.00 24.22 83 SER A CA 1
ATOM 691 C C . SER A 1 84 ? 35.317 1.582 72.058 1.00 22.92 83 SER A C 1
ATOM 692 O O . SER A 1 84 ? 36.384 1.719 72.695 1.00 23.68 83 SER A O 1
ATOM 695 N N . PHE A 1 85 ? 34.364 0.728 72.395 1.00 20.77 84 PHE A N 1
ATOM 696 C CA . PHE A 1 85 ? 34.480 -0.095 73.583 1.00 20.10 84 PHE A CA 1
ATOM 697 C C . PHE A 1 85 ? 34.763 -1.588 73.273 1.00 20.74 84 PHE A C 1
ATOM 698 O O . PHE A 1 85 ? 33.975 -2.267 72.610 1.00 20.02 84 PHE A O 1
ATOM 706 N N . ALA A 1 86 ? 35.895 -2.073 73.766 1.00 21.25 85 ALA A N 1
ATOM 707 C CA . ALA A 1 86 ? 36.310 -3.464 73.540 1.00 22.59 85 ALA A CA 1
ATOM 708 C C . ALA A 1 86 ? 35.753 -4.370 74.641 1.00 22.63 85 ALA A C 1
ATOM 709 O O . ALA A 1 86 ? 36.256 -4.350 75.772 1.00 23.12 85 ALA A O 1
ATOM 711 N N . PHE A 1 87 ? 34.725 -5.145 74.331 1.00 21.72 86 PHE A N 1
ATOM 712 C CA . PHE A 1 87 ? 34.156 -6.136 75.266 1.00 22.11 86 PHE A CA 1
ATOM 713 C C . PHE A 1 87 ? 35.100 -7.320 75.422 1.00 24.23 86 PHE A C 1
ATOM 714 O O . PHE A 1 87 ? 35.855 -7.664 74.513 1.00 23.84 86 PHE A O 1
ATOM 722 N N . ASP A 1 88 ? 34.999 -7.983 76.557 1.00 26.34 87 ASP A N 1
ATOM 723 C CA . ASP A 1 88 ? 35.732 -9.221 76.777 1.00 28.29 87 ASP A CA 1
ATOM 724 C C . ASP A 1 88 ? 35.368 -10.280 75.744 1.00 28.19 87 ASP A C 1
ATOM 725 O O . ASP A 1 88 ? 36.218 -11.103 75.399 1.00 27.40 87 ASP A O 1
ATOM 730 N N . ASP A 1 89 ? 34.159 -10.227 75.173 1.00 26.47 88 ASP A N 1
ATOM 731 C CA . ASP A 1 89 ? 33.799 -11.194 74.144 1.00 26.11 88 ASP A CA 1
ATOM 732 C C . ASP A 1 89 ? 34.489 -11.015 72.772 1.00 27.08 88 ASP A C 1
ATOM 733 O O . ASP A 1 89 ? 34.283 -11.815 71.877 1.00 27.02 88 ASP A O 1
ATOM 738 N N . GLY A 1 90 ? 35.269 -9.951 72.620 1.00 26.49 89 GLY A N 1
ATOM 739 C CA . GLY A 1 90 ? 35.998 -9.664 71.403 1.00 26.19 89 GLY A CA 1
ATOM 740 C C . GLY A 1 90 ? 35.286 -8.722 70.455 1.00 24.91 89 GLY A C 1
ATOM 741 O O . GLY A 1 90 ? 35.865 -8.358 69.425 1.00 24.74 89 GLY A O 1
ATOM 742 N N . THR A 1 91 ? 34.047 -8.306 70.778 1.00 23.48 90 THR A N 1
ATOM 743 C CA . THR A 1 91 ? 33.340 -7.350 69.932 1.00 23.06 90 THR A CA 1
ATOM 744 C C . THR A 1 91 ? 33.691 -5.945 70.362 1.00 22.66 90 THR A C 1
ATOM 745 O O . THR A 1 91 ? 34.169 -5.715 71.486 1.00 22.17 90 THR A O 1
ATOM 749 N N . ILE A 1 92 ? 33.486 -5.019 69.435 1.00 22.39 91 ILE A N 1
ATOM 750 C CA . ILE A 1 92 ? 33.760 -3.624 69.688 1.00 22.24 91 ILE A CA 1
ATOM 751 C C . ILE A 1 92 ? 32.478 -2.867 69.433 1.00 21.60 91 ILE A C 1
ATOM 752 O O . ILE A 1 92 ? 31.811 -3.072 68.422 1.00 21.30 91 ILE A O 1
ATOM 757 N N . ALA A 1 93 ? 32.130 -2.018 70.382 1.00 20.51 92 ALA A N 1
ATOM 758 C CA . ALA A 1 93 ? 30.858 -1.352 70.373 1.00 20.22 92 ALA A CA 1
ATOM 759 C C . ALA A 1 93 ? 31.051 0.135 70.390 1.00 21.47 92 ALA A C 1
ATOM 760 O O . ALA A 1 93 ? 32.091 0.671 70.859 1.00 20.35 92 ALA A O 1
ATOM 762 N N . GLN A 1 94 ? 30.025 0.811 69.879 1.00 22.70 93 GLN A N 1
ATOM 763 C CA . GLN A 1 94 ? 30.048 2.237 69.736 1.00 24.43 93 GLN A CA 1
ATOM 764 C C . GLN A 1 94 ? 28.645 2.786 69.734 1.00 23.41 93 GLN A C 1
ATOM 765 O O . GLN A 1 94 ? 27.712 2.100 69.376 1.00 22.68 93 GLN A O 1
ATOM 771 N N . MET A 1 95 ? 28.487 4.002 70.235 1.00 22.56 94 MET A N 1
ATOM 772 C CA . MET A 1 95 ? 27.182 4.638 70.218 1.00 22.67 94 MET A CA 1
ATOM 773 C C . MET A 1 95 ? 27.312 6.121 69.963 1.00 20.30 94 MET A C 1
ATOM 774 O O . MET A 1 95 ? 27.132 6.903 70.870 1.00 19.80 94 MET A O 1
ATOM 779 N N . SER A 1 96 ? 27.657 6.501 68.750 1.00 20.16 95 SER A N 1
ATOM 780 C CA . SER A 1 96 ? 27.859 7.959 68.458 1.00 21.66 95 SER A CA 1
ATOM 781 C C . SER A 1 96 ? 26.559 8.793 68.605 1.00 21.15 95 SER A C 1
ATOM 782 O O . SER A 1 96 ? 26.577 9.961 69.022 1.00 20.22 95 SER A O 1
ATOM 785 N N . MET A 1 97 ? 25.430 8.212 68.226 1.00 21.48 96 MET A N 1
ATOM 786 C CA . MET A 1 97 ? 24.166 8.931 68.202 1.00 22.18 96 MET A CA 1
ATOM 787 C C . MET A 1 97 ? 23.137 8.305 69.140 1.00 21.14 96 MET A C 1
ATOM 788 O O . MET A 1 97 ? 22.954 7.089 69.154 1.00 19.06 96 MET A O 1
ATOM 793 N N . MET A 1 98 ? 22.518 9.163 69.938 1.00 20.72 97 MET A N 1
ATOM 794 C CA A MET A 1 98 ? 21.455 8.793 70.867 0.50 20.98 97 MET A CA 1
ATOM 795 C CA B MET A 1 98 ? 21.463 8.787 70.894 0.50 21.10 97 MET A CA 1
ATOM 796 C C . MET A 1 98 ? 20.403 9.893 70.865 1.00 20.99 97 MET A C 1
ATOM 797 O O . MET A 1 98 ? 20.709 11.077 70.739 1.00 20.09 97 MET A O 1
ATOM 806 N N . LYS A 1 99 ? 19.149 9.513 70.941 1.00 22.17 98 LYS A N 1
ATOM 807 C CA . LYS A 1 99 ? 18.099 10.480 70.891 1.00 22.36 98 LYS A CA 1
ATOM 808 C C . LYS A 1 99 ? 17.076 10.196 71.950 1.00 22.09 98 LYS A C 1
ATOM 809 O O . LYS A 1 99 ? 17.166 9.165 72.653 1.00 21.33 98 LYS A O 1
ATOM 815 N N . ILE A 1 100 ? 16.145 11.121 72.103 1.00 22.87 99 ILE A N 1
ATOM 816 C CA . ILE A 1 100 ? 14.999 10.938 73.008 1.00 23.72 99 ILE A CA 1
ATOM 817 C C . ILE A 1 100 ? 14.059 9.986 72.299 1.00 24.52 99 ILE A C 1
ATOM 818 O O . ILE A 1 100 ? 13.620 10.268 71.164 1.00 24.89 99 ILE A O 1
ATOM 823 N N . PRO A 1 101 ? 13.750 8.838 72.945 1.00 26.59 100 PRO A N 1
ATOM 824 C CA . PRO A 1 101 ? 12.863 7.891 72.262 1.00 27.67 100 PRO A CA 1
ATOM 825 C C . PRO A 1 101 ? 11.547 8.567 71.809 1.00 27.56 100 PRO A C 1
ATOM 826 O O . PRO A 1 101 ? 11.036 9.418 72.526 1.00 27.23 100 PRO A O 1
ATOM 830 N N . GLY A 1 102 ? 11.072 8.235 70.615 1.00 27.24 101 GLY A N 1
ATOM 831 C CA . GLY A 1 102 ? 9.850 8.804 70.051 1.00 28.52 101 GLY A CA 1
ATOM 832 C C . GLY A 1 102 ? 10.012 10.174 69.388 1.00 28.78 101 GLY A C 1
ATOM 833 O O . GLY A 1 102 ? 9.024 10.789 68.998 1.00 30.71 101 GLY A O 1
ATOM 834 N N . THR A 1 103 ? 11.250 10.676 69.307 1.00 27.19 102 THR A N 1
ATOM 835 C CA . THR A 1 103 ? 11.493 12.016 68.773 1.00 26.05 102 THR A CA 1
ATOM 836 C C . THR A 1 103 ? 12.596 11.960 67.751 1.00 25.93 102 THR A C 1
ATOM 837 O O . THR A 1 103 ? 13.163 10.910 67.494 1.00 25.74 102 THR A O 1
ATOM 841 N N . ASP A 1 104 ? 12.907 13.117 67.186 1.00 25.43 103 ASP A N 1
ATOM 842 C CA . ASP A 1 104 ? 14.088 13.264 66.363 1.00 25.96 103 ASP A CA 1
ATOM 843 C C . ASP A 1 104 ? 14.961 14.282 67.076 1.00 24.77 103 ASP A C 1
ATOM 844 O O . ASP A 1 104 ? 15.466 15.191 66.459 1.00 24.66 103 ASP A O 1
ATOM 849 N N . ILE A 1 105 ? 15.004 14.212 68.419 1.00 22.93 104 ILE A N 1
ATOM 850 C CA . ILE A 1 105 ? 15.761 15.145 69.232 1.00 22.89 104 ILE A CA 1
ATOM 851 C C . ILE A 1 105 ? 16.985 14.421 69.817 1.00 22.14 104 ILE A C 1
ATOM 852 O O . ILE A 1 105 ? 16.828 13.504 70.629 1.00 22.20 104 ILE A O 1
ATOM 857 N N . TYR A 1 106 ? 18.189 14.806 69.376 1.00 21.07 105 TYR A N 1
ATOM 858 C CA . TYR A 1 106 ? 19.410 14.058 69.739 1.00 20.75 105 TYR A CA 1
ATOM 859 C C . TYR A 1 106 ? 20.164 14.701 70.897 1.00 18.52 105 TYR A C 1
ATOM 860 O O . TYR A 1 106 ? 20.142 15.908 71.090 1.00 18.39 105 TYR A O 1
ATOM 869 N N . PHE A 1 107 ? 20.758 13.838 71.698 1.00 16.52 106 PHE A N 1
ATOM 870 C CA . PHE A 1 107 ? 21.829 14.209 72.615 1.00 16.08 106 PHE A CA 1
ATOM 871 C C . PHE A 1 107 ? 23.078 14.541 71.784 1.00 15.67 106 PHE A C 1
ATOM 872 O O . PHE A 1 107 ? 23.096 14.432 70.557 1.00 15.76 106 PHE A O 1
ATOM 880 N N . ALA A 1 108 ? 24.115 14.963 72.455 1.00 15.20 107 ALA A N 1
ATOM 881 C CA . ALA A 1 108 ? 25.364 15.274 71.786 1.00 16.14 107 ALA A CA 1
ATOM 882 C C . ALA A 1 108 ? 25.864 14.093 70.961 1.00 16.45 107 ALA A C 1
ATOM 883 O O . ALA A 1 108 ? 25.802 12.926 71.375 1.00 16.58 107 ALA A O 1
ATOM 885 N N . HIS A 1 109 ? 26.402 14.423 69.812 1.00 17.19 108 HIS A N 1
ATOM 886 C CA . HIS A 1 109 ? 27.080 13.438 68.983 1.00 18.43 108 HIS A CA 1
ATOM 887 C C . HIS A 1 109 ? 28.384 13.024 69.663 1.00 17.92 108 HIS A C 1
ATOM 888 O O . HIS A 1 109 ? 29.045 13.819 70.326 1.00 17.23 108 HIS A O 1
ATOM 895 N N . GLY A 1 110 ? 28.735 11.761 69.533 1.00 18.15 109 GLY A N 1
ATOM 896 C CA . GLY A 1 110 ? 29.964 11.245 70.136 1.00 19.35 109 GLY A CA 1
ATOM 897 C C . GLY A 1 110 ? 31.168 12.083 69.811 1.00 20.07 109 GLY A C 1
ATOM 898 O O . GLY A 1 110 ? 32.030 12.239 70.625 1.00 21.07 109 GLY A O 1
ATOM 899 N N . ASP A 1 111 ? 31.247 12.587 68.582 1.00 22.16 110 ASP A N 1
ATOM 900 C CA . ASP A 1 111 ? 32.336 13.452 68.116 1.00 24.35 110 ASP A CA 1
ATOM 901 C C . ASP A 1 111 ? 32.568 14.729 68.934 1.00 23.74 110 ASP A C 1
ATOM 902 O O . ASP A 1 111 ? 33.589 15.382 68.760 1.00 24.77 110 ASP A O 1
ATOM 907 N N . LYS A 1 112 ? 31.596 15.112 69.744 1.00 22.08 111 LYS A N 1
ATOM 908 C CA . LYS A 1 112 ? 31.617 16.360 70.527 1.00 22.07 111 LYS A CA 1
ATOM 909 C C . LYS A 1 112 ? 31.671 16.062 72.021 1.00 20.42 111 LYS A C 1
ATOM 910 O O . LYS A 1 112 ? 31.854 16.991 72.816 1.00 19.37 111 LYS A O 1
ATOM 916 N N . ILE A 1 113 ? 31.536 14.802 72.428 1.00 19.09 112 ILE A N 1
ATOM 917 C CA . ILE A 1 113 ? 31.410 14.531 73.880 1.00 18.79 112 ILE A CA 1
ATOM 918 C C . ILE A 1 113 ? 32.668 14.995 74.640 1.00 18.79 112 ILE A C 1
ATOM 919 O O . ILE A 1 113 ? 32.553 15.638 75.673 1.00 17.44 112 ILE A O 1
ATOM 924 N N . GLN A 1 114 ? 33.877 14.709 74.117 1.00 19.53 113 GLN A N 1
ATOM 925 C CA . GLN A 1 114 ? 35.081 15.091 74.845 1.00 21.11 113 GLN A CA 1
ATOM 926 C C . GLN A 1 114 ? 35.180 16.602 75.006 1.00 21.59 113 GLN A C 1
ATOM 927 O O . GLN A 1 114 ? 35.472 17.125 76.102 1.00 21.70 113 GLN A O 1
ATOM 933 N N . GLU A 1 115 ? 34.950 17.313 73.914 1.00 22.35 114 GLU A N 1
ATOM 934 C CA . GLU A 1 115 ? 34.962 18.762 73.948 1.00 23.86 114 GLU A CA 1
ATOM 935 C C . GLU A 1 115 ? 33.901 19.338 74.932 1.00 20.64 114 GLU A C 1
ATOM 936 O O . GLU A 1 115 ? 34.155 20.321 75.669 1.00 19.46 114 GLU A O 1
ATOM 942 N N . ASN A 1 116 ? 32.708 18.772 74.883 1.00 18.92 115 ASN A N 1
ATOM 943 C CA . ASN A 1 116 ? 31.609 19.230 75.701 1.00 18.07 115 ASN A CA 1
ATOM 944 C C . ASN A 1 116 ? 31.855 18.972 77.186 1.00 17.35 115 ASN A C 1
ATOM 945 O O . ASN A 1 116 ? 31.569 19.829 78.040 1.00 17.00 115 ASN A O 1
ATOM 950 N N . LEU A 1 117 ? 32.385 17.806 77.519 1.00 17.69 116 LEU A N 1
ATOM 951 C CA . LEU A 1 117 ? 32.771 17.522 78.912 1.00 17.67 116 LEU A CA 1
ATOM 952 C C . LEU A 1 117 ? 33.875 18.449 79.415 1.00 18.54 116 LEU A C 1
ATOM 953 O O . LEU A 1 117 ? 33.877 18.902 80.608 1.00 17.84 116 LEU A O 1
ATOM 958 N N . LYS A 1 118 ? 34.839 18.739 78.536 1.00 19.16 117 LYS A N 1
ATOM 959 C CA . LYS A 1 118 ? 35.841 19.763 78.853 1.00 20.27 117 LYS A CA 1
ATOM 960 C C . LYS A 1 118 ? 35.182 21.100 79.179 1.00 19.50 117 LYS A C 1
ATOM 961 O O . LYS A 1 118 ? 35.569 21.781 80.132 1.00 19.33 117 LYS A O 1
ATOM 963 N N . GLU A 1 119 ? 34.212 21.488 78.365 1.00 19.73 118 GLU A N 1
ATOM 964 C CA . GLU A 1 119 ? 33.501 22.791 78.570 1.00 19.56 118 GLU A CA 1
ATOM 965 C C . GLU A 1 119 ? 32.729 22.784 79.917 1.00 17.99 118 GLU A C 1
ATOM 966 O O . GLU A 1 119 ? 32.796 23.722 80.695 1.00 17.21 118 GLU A O 1
ATOM 972 N N . PHE A 1 120 ? 32.035 21.690 80.192 1.00 17.15 119 PHE A N 1
ATOM 973 C CA . PHE A 1 120 ? 31.389 21.461 81.490 1.00 16.76 119 PHE A CA 1
ATOM 974 C C . PHE A 1 120 ? 32.414 21.653 82.624 1.00 16.64 119 PHE A C 1
ATOM 975 O O . PHE A 1 120 ? 32.141 22.408 83.618 1.00 16.63 119 PHE A O 1
ATOM 983 N N . ASP A 1 121 ? 33.572 20.993 82.499 1.00 17.67 120 ASP A N 1
ATOM 984 C CA . ASP A 1 121 ? 34.581 21.050 83.528 1.00 18.05 120 ASP A CA 1
ATOM 985 C C . ASP A 1 121 ? 35.040 22.498 83.729 1.00 19.01 120 ASP A C 1
ATOM 986 O O . ASP A 1 121 ? 35.248 22.946 84.849 1.00 18.54 120 ASP A O 1
ATOM 991 N N . GLU A 1 122 ? 35.242 23.215 82.634 1.00 21.01 121 GLU A N 1
ATOM 992 C CA . GLU A 1 122 ? 35.756 24.567 82.723 1.00 21.41 121 GLU A CA 1
ATOM 993 C C . GLU A 1 122 ? 34.746 25.528 83.356 1.00 20.01 121 GLU A C 1
ATOM 994 O O . GLU A 1 122 ? 35.154 26.424 84.082 1.00 19.50 121 GLU A O 1
ATOM 1000 N N . ILE A 1 123 ? 33.436 25.331 83.141 1.00 18.72 122 ILE A N 1
ATOM 1001 C CA . ILE A 1 123 ? 32.423 26.196 83.758 1.00 18.89 122 ILE A CA 1
ATOM 1002 C C . ILE A 1 123 ? 32.472 25.985 85.298 1.00 17.73 122 ILE A C 1
ATOM 1003 O O . ILE A 1 123 ? 32.612 26.931 86.057 1.00 17.62 122 ILE A O 1
ATOM 1008 N N . LEU A 1 124 ? 32.457 24.740 85.742 1.00 17.07 123 LEU A N 1
ATOM 1009 C CA . LEU A 1 124 ? 32.613 24.454 87.149 1.00 17.37 123 LEU A CA 1
ATOM 1010 C C . LEU A 1 124 ? 33.904 24.999 87.748 1.00 17.83 123 LEU A C 1
ATOM 1011 O O . LEU A 1 124 ? 33.875 25.552 88.847 1.00 17.44 123 LEU A O 1
ATOM 1016 N N . ALA A 1 125 ? 35.021 24.926 87.019 1.00 18.69 124 ALA A N 1
ATOM 1017 C CA . ALA A 1 125 ? 36.285 25.358 87.601 1.00 19.76 124 ALA A CA 1
ATOM 1018 C C . ALA A 1 125 ? 36.263 26.865 87.708 1.00 20.37 124 ALA A C 1
ATOM 1019 O O . ALA A 1 125 ? 36.643 27.410 88.735 1.00 21.16 124 ALA A O 1
ATOM 1021 N N . SER A 1 126 ? 35.764 27.546 86.677 1.00 19.87 125 SER A N 1
ATOM 1022 C CA . SER A 1 126 ? 35.723 29.021 86.681 1.00 20.87 125 SER A CA 1
ATOM 1023 C C . SER A 1 126 ? 34.817 29.558 87.799 1.00 20.36 125 SER A C 1
ATOM 1024 O O . SER A 1 126 ? 34.954 30.700 88.203 1.00 20.80 125 SER A O 1
ATOM 1027 N N . LYS A 1 127 ? 33.936 28.729 88.330 1.00 19.84 126 LYS A N 1
ATOM 1028 C CA . LYS A 1 127 ? 33.014 29.141 89.393 1.00 19.69 126 LYS A CA 1
ATOM 1029 C C . LYS A 1 127 ? 33.231 28.427 90.711 1.00 20.06 126 LYS A C 1
ATOM 1030 O O . LYS A 1 127 ? 32.323 28.407 91.551 1.00 20.19 126 LYS A O 1
ATOM 1036 N N . SER A 1 128 ? 34.400 27.808 90.889 1.00 21.42 127 SER A N 1
ATOM 1037 C CA . SER A 1 128 ? 34.750 27.065 92.080 1.00 23.17 127 SER A CA 1
ATOM 1038 C C . SER A 1 128 ? 33.683 26.121 92.584 1.00 23.42 127 SER A C 1
ATOM 1039 O O . SER A 1 128 ? 33.308 26.160 93.765 1.00 23.50 127 SER A O 1
ATOM 1042 N N . ASN A 1 129 ? 33.187 25.277 91.669 1.00 21.45 128 ASN A N 1
ATOM 1043 C CA . ASN A 1 129 ? 32.183 24.277 91.993 1.00 20.77 128 ASN A CA 1
ATOM 1044 C C . ASN A 1 129 ? 30.864 24.920 92.526 1.00 19.64 128 ASN A C 1
ATOM 1045 O O . ASN A 1 129 ? 30.162 24.290 93.282 1.00 18.68 128 ASN A O 1
ATOM 1050 N N . LEU A 1 130 ? 30.571 26.172 92.147 1.00 19.71 129 LEU A N 1
ATOM 1051 C CA . LEU A 1 130 ? 29.326 26.878 92.552 1.00 19.96 129 LEU A CA 1
ATOM 1052 C C . LEU A 1 130 ? 29.244 27.176 94.073 1.00 21.09 129 LEU A C 1
ATOM 1053 O O . LEU A 1 130 ? 28.151 27.357 94.660 1.00 20.74 129 LEU A O 1
ATOM 1058 N N . GLN A 1 131 ? 30.410 27.270 94.655 1.00 21.93 130 GLN A N 1
ATOM 1059 C CA . GLN A 1 131 ? 30.587 27.622 96.072 1.00 24.07 130 GLN A CA 1
ATOM 1060 C C . GLN A 1 131 ? 30.404 29.094 96.265 1.00 22.67 130 GLN A C 1
ATOM 1061 O O . GLN A 1 131 ? 30.633 29.897 95.335 1.00 22.11 130 GLN A O 1
ATOM 1067 N N . GLY A 1 132 ? 30.013 29.476 97.482 1.00 22.34 131 GLY A N 1
ATOM 1068 C CA . GLY A 1 132 ? 29.862 30.903 97.792 1.00 21.92 131 GLY A CA 1
ATOM 1069 C C . GLY A 1 132 ? 28.703 31.645 97.138 1.00 21.36 131 GLY A C 1
ATOM 1070 O O . GLY A 1 132 ? 28.811 32.843 96.928 1.00 21.41 131 GLY A O 1
ATOM 1071 N N . LEU A 1 133 ? 27.637 30.934 96.731 1.00 19.89 132 LEU A N 1
ATOM 1072 C CA . LEU A 1 133 ? 26.511 31.564 96.005 1.00 19.37 132 LEU A CA 1
ATOM 1073 C C . LEU A 1 133 ? 25.276 31.631 96.887 1.00 19.66 132 LEU A C 1
ATOM 1074 O O . LEU A 1 133 ? 25.076 30.753 97.726 1.00 19.06 132 LEU A O 1
ATOM 1079 N N . SER A 1 134 ? 24.435 32.623 96.642 1.00 20.14 133 SER A N 1
ATOM 1080 C CA . SER A 1 134 ? 23.048 32.616 97.175 1.00 21.42 133 SER A CA 1
ATOM 1081 C C . SER A 1 134 ? 22.269 31.415 96.607 1.00 21.98 133 SER A C 1
ATOM 1082 O O . SER A 1 134 ? 22.639 30.877 95.561 1.00 20.71 133 SER A O 1
ATOM 1085 N N . ARG A 1 135 ? 21.156 31.039 97.220 1.00 24.11 134 ARG A N 1
ATOM 1086 C CA . ARG A 1 135 ? 20.316 29.939 96.673 1.00 26.04 134 ARG A CA 1
ATOM 1087 C C . ARG A 1 135 ? 19.796 30.276 95.263 1.00 24.97 134 ARG A C 1
ATOM 1088 O O . ARG A 1 135 ? 19.802 29.396 94.390 1.00 24.58 134 ARG A O 1
ATOM 1096 N N . GLU A 1 136 ? 19.469 31.541 95.039 1.00 25.10 135 GLU A N 1
ATOM 1097 C CA . GLU A 1 136 ? 19.061 32.061 93.731 1.00 26.38 135 GLU A CA 1
ATOM 1098 C C . GLU A 1 136 ? 20.115 31.887 92.616 1.00 23.91 135 GLU A C 1
ATOM 1099 O O . GLU A 1 136 ? 19.794 31.399 91.520 1.00 22.94 135 GLU A O 1
ATOM 1105 N N . ASP A 1 137 ? 21.360 32.254 92.900 1.00 20.80 136 ASP A N 1
ATOM 1106 C CA . ASP A 1 137 ? 22.419 32.105 91.906 1.00 20.24 136 ASP A CA 1
ATOM 1107 C C . ASP A 1 137 ? 22.790 30.640 91.752 1.00 18.00 136 ASP A C 1
ATOM 1108 O O . ASP A 1 137 ? 23.095 30.223 90.655 1.00 16.40 136 ASP A O 1
ATOM 1113 N N . PHE A 1 138 ? 22.804 29.887 92.863 1.00 17.35 137 PHE A N 1
ATOM 1114 C CA . PHE A 1 138 ? 23.066 28.471 92.807 1.00 16.73 137 PHE A CA 1
ATOM 1115 C C . PHE A 1 138 ? 22.004 27.769 91.939 1.00 16.23 137 PHE A C 1
ATOM 1116 O O . PHE A 1 138 ? 22.343 26.927 91.103 1.00 16.10 137 PHE A O 1
ATOM 1124 N N . ILE A 1 139 ? 20.726 28.093 92.094 1.00 16.34 138 ILE A N 1
ATOM 1125 C CA . ILE A 1 139 ? 19.735 27.488 91.222 1.00 16.99 138 ILE A CA 1
ATOM 1126 C C . ILE A 1 139 ? 19.950 27.870 89.739 1.00 15.98 138 ILE A C 1
ATOM 1127 O O . ILE A 1 139 ? 19.903 27.037 88.862 1.00 15.42 138 ILE A O 1
ATOM 1132 N N . GLU A 1 140 ? 20.191 29.133 89.469 1.00 16.68 139 GLU A N 1
ATOM 1133 C CA A GLU A 1 140 ? 20.376 29.586 88.082 0.50 16.48 139 GLU A CA 1
ATOM 1134 C CA B GLU A 1 140 ? 20.360 29.564 88.079 0.50 16.77 139 GLU A CA 1
ATOM 1135 C C . GLU A 1 140 ? 21.522 28.812 87.450 1.00 15.99 139 GLU A C 1
ATOM 1136 O O . GLU A 1 140 ? 21.407 28.345 86.341 1.00 15.50 139 GLU A O 1
ATOM 1147 N N . GLU A 1 141 ? 22.657 28.692 88.164 1.00 15.74 140 GLU A N 1
ATOM 1148 C CA . GLU A 1 141 ? 23.836 28.099 87.550 1.00 15.67 140 GLU A CA 1
ATOM 1149 C C . GLU A 1 141 ? 23.700 26.581 87.442 1.00 14.68 140 GLU A C 1
ATOM 1150 O O . GLU A 1 141 ? 24.156 25.996 86.447 1.00 13.98 140 GLU A O 1
ATOM 1156 N N . THR A 1 142 ? 23.062 25.956 88.430 1.00 14.27 141 THR A N 1
ATOM 1157 C CA A THR A 1 142 ? 22.817 24.513 88.336 0.50 14.12 141 THR A CA 1
ATOM 1158 C CA B THR A 1 142 ? 22.779 24.533 88.385 0.50 14.68 141 THR A CA 1
ATOM 1159 C C . THR A 1 142 ? 21.825 24.159 87.247 1.00 14.46 141 THR A C 1
ATOM 1160 O O . THR A 1 142 ? 22.011 23.158 86.561 1.00 14.89 141 THR A O 1
ATOM 1167 N N . VAL A 1 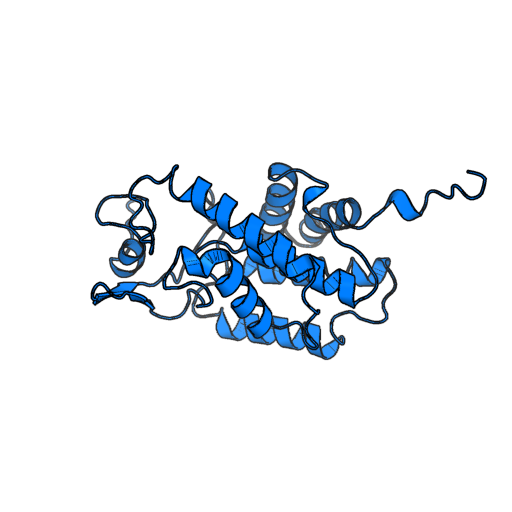143 ? 20.788 24.945 87.062 1.00 14.92 142 VAL A N 1
ATOM 1168 C CA . VAL A 1 143 ? 19.844 24.695 85.959 1.00 15.27 142 VAL A CA 1
ATOM 1169 C C . VAL A 1 143 ? 20.559 24.645 84.611 1.00 15.42 142 VAL A C 1
ATOM 1170 O O . VAL A 1 143 ? 20.393 23.663 83.831 1.00 15.61 142 VAL A O 1
ATOM 1174 N N . LYS A 1 144 ? 21.431 25.630 84.366 1.00 15.78 143 LYS A N 1
ATOM 1175 C CA . LYS A 1 144 ? 22.187 25.666 83.109 1.00 16.48 143 LYS A CA 1
ATOM 1176 C C . LYS A 1 144 ? 23.172 24.470 82.941 1.00 16.23 143 LYS A C 1
ATOM 1177 O O . LYS A 1 144 ? 23.214 23.805 81.879 1.00 14.57 143 LYS A O 1
ATOM 1183 N N . LEU A 1 145 ? 23.952 24.218 83.996 1.00 16.11 144 LEU A N 1
ATOM 1184 C CA . LEU A 1 145 ? 24.902 23.121 84.004 1.00 16.47 144 LEU A CA 1
ATOM 1185 C C . LEU A 1 145 ? 24.254 21.749 83.919 1.00 15.59 144 LEU A C 1
ATOM 1186 O O . LEU A 1 145 ? 24.729 20.857 83.184 1.00 15.48 144 LEU A O 1
ATOM 1191 N N . PHE A 1 146 ? 23.166 21.574 84.666 1.00 14.74 145 PHE A N 1
ATOM 1192 C CA . PHE A 1 146 ? 22.375 20.341 84.575 1.00 15.20 145 PHE A CA 1
ATOM 1193 C C . PHE A 1 146 ? 21.719 20.074 83.198 1.00 15.26 145 PHE A C 1
ATOM 1194 O O . PHE A 1 146 ? 21.901 18.966 82.643 1.00 13.86 145 PHE A O 1
ATOM 1202 N N . SER A 1 147 ? 21.139 21.099 82.590 1.00 15.79 146 SER A N 1
ATOM 1203 C CA . SER A 1 147 ? 20.646 20.970 81.210 1.00 16.65 146 SER A CA 1
ATOM 1204 C C . SER A 1 147 ? 21.782 20.617 80.247 1.00 15.72 146 SER A C 1
ATOM 1205 O O . SER A 1 147 ? 21.603 19.829 79.320 1.00 16.13 146 SER A O 1
ATOM 1208 N N . PHE A 1 148 ? 22.949 21.204 80.455 1.00 15.40 147 PHE A N 1
ATOM 1209 C CA . PHE A 1 148 ? 24.063 20.975 79.557 1.00 15.53 147 PHE A CA 1
ATOM 1210 C C . PHE A 1 148 ? 24.502 19.498 79.687 1.00 14.80 147 PHE A C 1
ATOM 1211 O O . PHE A 1 148 ? 24.590 18.789 78.700 1.00 14.55 147 PHE A O 1
ATOM 1219 N N . LEU A 1 149 ? 24.725 19.023 80.912 1.00 14.98 148 LEU A N 1
ATOM 1220 C CA . LEU A 1 149 ? 25.136 17.662 81.093 1.00 14.82 148 LEU A CA 1
ATOM 1221 C C . LEU A 1 149 ? 24.061 16.673 80.597 1.00 14.36 148 LEU A C 1
ATOM 1222 O O . LEU A 1 149 ? 24.415 15.681 79.970 1.00 14.69 148 LEU A O 1
ATOM 1227 N N . ASN A 1 150 ? 22.777 16.945 80.865 1.00 14.79 149 ASN A N 1
ATOM 1228 C CA . ASN A 1 150 ? 21.673 16.133 80.359 1.00 15.21 149 ASN A CA 1
ATOM 1229 C C . ASN A 1 150 ? 21.797 16.017 78.818 1.00 14.88 149 ASN A C 1
ATOM 1230 O O . ASN A 1 150 ? 21.658 14.941 78.264 1.00 14.08 149 ASN A O 1
ATOM 1235 N N . TYR A 1 151 ? 22.008 17.141 78.153 1.00 14.97 150 TYR A N 1
ATOM 1236 C CA . TYR A 1 151 ? 22.164 17.133 76.685 1.00 15.49 150 TYR A CA 1
ATOM 1237 C C . TYR A 1 151 ? 23.336 16.297 76.222 1.00 14.77 150 TYR A C 1
ATOM 1238 O O . TYR A 1 151 ? 23.219 15.546 75.237 1.00 14.54 150 TYR A O 1
ATOM 1247 N N . ILE A 1 152 ? 24.448 16.357 76.966 1.00 14.55 151 ILE A N 1
ATOM 1248 C CA . ILE A 1 152 ? 25.638 15.584 76.618 1.00 14.51 151 ILE A CA 1
ATOM 1249 C C . ILE A 1 152 ? 25.401 14.055 76.646 1.00 14.53 151 ILE A C 1
ATOM 1250 O O . ILE A 1 152 ? 25.723 13.375 75.653 1.00 14.41 151 ILE A O 1
ATOM 1255 N N . HIS A 1 153 ? 24.790 13.557 77.736 1.00 14.70 152 HIS A N 1
ATOM 1256 C CA . HIS A 1 153 ? 24.435 12.163 77.896 1.00 14.85 152 HIS A CA 1
ATOM 1257 C C . HIS A 1 153 ? 25.635 11.315 77.509 1.00 14.49 152 HIS A C 1
ATOM 1258 O O . HIS A 1 153 ? 25.560 10.516 76.577 1.00 14.52 152 HIS A O 1
ATOM 1265 N N . PRO A 1 154 ? 26.754 11.495 78.225 1.00 14.04 153 PRO A N 1
ATOM 1266 C CA . PRO A 1 154 ? 28.012 10.938 77.811 1.00 14.67 153 PRO A CA 1
ATOM 1267 C C . PRO A 1 154 ? 28.183 9.403 77.930 1.00 14.79 153 PRO A C 1
ATOM 1268 O O . PRO A 1 154 ? 29.152 8.910 77.407 1.00 15.65 153 PRO A O 1
ATOM 1272 N N . PHE A 1 155 ? 27.336 8.709 78.681 1.00 15.57 154 PHE A N 1
ATOM 1273 C CA . PHE A 1 155 ? 27.404 7.224 78.826 1.00 15.77 154 PHE A CA 1
ATOM 1274 C C . PHE A 1 155 ? 26.421 6.462 77.933 1.00 15.95 154 PHE A C 1
ATOM 1275 O O . PHE A 1 155 ? 25.388 7.003 77.539 1.00 16.38 154 PHE A O 1
ATOM 1283 N N . ARG A 1 156 ? 26.709 5.172 77.646 1.00 15.97 155 ARG A N 1
ATOM 1284 C CA . ARG A 1 156 ? 25.750 4.365 76.924 1.00 16.39 155 ARG A CA 1
ATOM 1285 C C . ARG A 1 156 ? 24.381 4.346 77.594 1.00 15.75 155 ARG A C 1
ATOM 1286 O O . ARG A 1 156 ? 23.359 4.421 76.925 1.00 15.33 155 ARG A O 1
ATOM 1294 N N . ALA A 1 157 ? 24.361 4.268 78.904 1.00 15.13 156 ALA A N 1
ATOM 1295 C CA . ALA A 1 157 ? 23.134 4.263 79.663 1.00 15.18 156 ALA A CA 1
ATOM 1296 C C . ALA A 1 157 ? 23.479 4.633 81.117 1.00 14.90 156 ALA A C 1
ATOM 1297 O O . ALA A 1 157 ? 24.657 4.685 81.493 1.00 15.09 156 ALA A O 1
ATOM 1299 N N . GLY A 1 158 ? 22.463 4.920 81.945 1.00 14.60 157 GLY A N 1
ATOM 1300 C CA . GLY A 1 158 ? 22.736 5.254 83.317 1.00 14.54 157 GLY A CA 1
ATOM 1301 C C . GLY A 1 158 ? 23.058 6.735 83.496 1.00 14.80 157 GLY A C 1
ATOM 1302 O O . GLY A 1 158 ? 23.423 7.182 84.595 1.00 14.86 157 GLY A O 1
ATOM 1303 N N . ASN A 1 159 ? 22.852 7.511 82.461 1.00 14.54 158 ASN A N 1
ATOM 1304 C CA . ASN A 1 159 ? 23.105 8.945 82.542 1.00 14.41 158 ASN A CA 1
ATOM 1305 C C . ASN A 1 159 ? 22.337 9.716 83.571 1.00 14.72 158 ASN A C 1
ATOM 1306 O O . ASN A 1 159 ? 22.909 10.575 84.276 1.00 14.18 158 ASN A O 1
ATOM 1311 N N . GLU A 1 160 ? 21.036 9.492 83.620 1.00 15.49 159 GLU A N 1
ATOM 1312 C CA . GLU A 1 160 ? 20.193 10.225 84.524 1.00 16.22 159 GLU A CA 1
ATOM 1313 C C . GLU A 1 160 ? 20.564 9.900 85.984 1.00 15.97 159 GLU A C 1
ATOM 1314 O O . GLU A 1 160 ? 20.657 10.768 86.803 1.00 15.05 159 GLU A O 1
ATOM 1320 N N . ALA A 1 161 ? 20.766 8.618 86.286 1.00 15.11 160 ALA A N 1
ATOM 1321 C CA . ALA A 1 161 ? 21.042 8.212 87.648 1.00 16.11 160 ALA A CA 1
ATOM 1322 C C . ALA A 1 161 ? 22.338 8.849 88.134 1.00 15.60 160 ALA A C 1
ATOM 1323 O O . ALA A 1 161 ? 22.424 9.359 89.241 1.00 15.79 160 ALA A O 1
ATOM 1325 N N . VAL A 1 162 ? 23.364 8.820 87.301 1.00 15.29 161 VAL A N 1
ATOM 1326 C CA . VAL A 1 162 ? 24.634 9.436 87.691 1.00 15.91 161 VAL A CA 1
ATOM 1327 C C . VAL A 1 162 ? 24.599 10.985 87.825 1.00 15.15 161 VAL A C 1
ATOM 1328 O O . VAL A 1 162 ? 25.074 11.536 88.813 1.00 15.65 161 VAL A O 1
ATOM 1332 N N . GLN A 1 163 ? 23.951 11.659 86.905 1.00 15.70 162 GLN A N 1
ATOM 1333 C CA . GLN A 1 163 ? 23.818 13.103 86.980 1.00 15.53 162 GLN A CA 1
ATOM 1334 C C . GLN A 1 163 ? 23.046 13.556 88.199 1.00 15.38 162 GLN A C 1
ATOM 1335 O O . GLN A 1 163 ? 23.442 14.550 88.790 1.00 15.30 162 GLN A O 1
ATOM 1341 N N . HIS A 1 164 ? 22.030 12.801 88.642 1.00 15.93 163 HIS A N 1
ATOM 1342 C CA . HIS A 1 164 ? 21.328 13.107 89.866 1.00 16.28 163 HIS A CA 1
ATOM 1343 C C . HIS A 1 164 ? 22.263 13.097 91.081 1.00 15.94 163 HIS A C 1
ATOM 1344 O O . HIS A 1 164 ? 22.266 14.045 91.855 1.00 15.08 163 HIS A O 1
ATOM 1351 N N . ILE A 1 165 ? 22.998 12.017 91.297 1.00 16.40 164 ILE A N 1
ATOM 1352 C CA . ILE A 1 165 ? 23.861 11.947 92.486 1.00 16.86 164 ILE A CA 1
ATOM 1353 C C . ILE A 1 165 ? 24.992 12.983 92.388 1.00 15.78 164 ILE A C 1
ATOM 1354 O O . ILE A 1 165 ? 25.381 13.575 93.374 1.00 16.00 164 ILE A O 1
ATOM 1359 N N . PHE A 1 166 ? 25.519 13.191 91.202 1.00 14.86 165 PHE A N 1
ATOM 1360 C CA . PHE A 1 166 ? 26.576 14.198 90.974 1.00 14.83 165 PHE A CA 1
ATOM 1361 C C . PHE A 1 166 ? 26.080 15.557 91.454 1.00 15.05 165 PHE A C 1
ATOM 1362 O O . PHE A 1 166 ? 26.786 16.236 92.206 1.00 14.28 165 PHE A O 1
ATOM 1370 N N . PHE A 1 167 ? 24.861 15.931 91.044 1.00 13.99 166 PHE A N 1
ATOM 1371 C CA . PHE A 1 167 ? 24.356 17.230 91.411 1.00 14.69 166 PHE A CA 1
ATOM 1372 C C . PHE A 1 167 ? 23.925 17.335 92.890 1.00 15.25 166 PHE A C 1
ATOM 1373 O O . PHE A 1 167 ? 23.997 18.389 93.482 1.00 16.42 166 PHE A O 1
ATOM 1381 N N . GLU A 1 168 ? 23.529 16.228 93.482 1.00 16.74 167 GLU A N 1
ATOM 1382 C CA . GLU A 1 168 ? 23.189 16.209 94.905 1.00 18.31 167 GLU A CA 1
ATOM 1383 C C . GLU A 1 168 ? 24.480 16.431 95.742 1.00 18.23 167 GLU A C 1
ATOM 1384 O O . GLU A 1 168 ? 24.473 17.194 96.714 1.00 17.47 167 GLU A O 1
ATOM 1390 N N . LYS A 1 169 ? 25.570 15.762 95.346 1.00 18.48 168 LYS A N 1
ATOM 1391 C CA . LYS A 1 169 ? 26.883 15.930 95.979 1.00 19.64 168 LYS A CA 1
ATOM 1392 C C . LYS A 1 169 ? 27.436 17.369 95.757 1.00 18.79 168 LYS A C 1
ATOM 1393 O O . LYS A 1 169 ? 27.979 18.011 96.679 1.00 17.92 168 LYS A O 1
ATOM 1399 N N . LEU A 1 170 ? 27.264 17.876 94.536 1.00 17.58 169 LEU A N 1
ATOM 1400 C CA . LEU A 1 170 ? 27.653 19.258 94.250 1.00 17.59 169 LEU A CA 1
ATOM 1401 C C . LEU A 1 170 ? 26.925 20.262 95.132 1.00 17.29 169 LEU A C 1
ATOM 1402 O O . LEU A 1 170 ? 27.542 21.212 95.624 1.00 17.77 169 LEU A O 1
ATOM 1407 N N . ALA A 1 171 ? 25.609 20.123 95.282 1.00 18.25 170 ALA A N 1
ATOM 1408 C CA . ALA A 1 171 ? 24.871 21.012 96.132 1.00 18.75 170 ALA A CA 1
ATOM 1409 C C . ALA A 1 171 ? 25.288 20.904 97.617 1.00 19.86 170 ALA A C 1
ATOM 1410 O O . ALA A 1 171 ? 25.399 21.931 98.329 1.00 20.15 170 ALA A O 1
ATOM 1412 N N . GLU A 1 172 ? 25.436 19.679 98.120 1.00 19.40 171 GLU A N 1
ATOM 1413 C CA . GLU A 1 172 ? 25.914 19.498 99.490 1.00 21.03 171 GLU A CA 1
ATOM 1414 C C . GLU A 1 172 ? 27.229 20.253 99.722 1.00 20.17 171 GLU A C 1
ATOM 1415 O O . GLU A 1 172 ? 27.400 20.944 100.740 1.00 20.26 171 GLU A O 1
ATOM 1421 N N . ALA A 1 173 ? 28.153 20.132 98.771 1.00 19.63 172 ALA A N 1
ATOM 1422 C CA . ALA A 1 173 ? 29.467 20.741 98.914 1.00 19.47 172 ALA A CA 1
ATOM 1423 C C . ALA A 1 173 ? 29.440 22.274 98.885 1.00 20.53 172 ALA A C 1
ATOM 1424 O O . ALA A 1 173 ? 30.281 22.939 99.497 1.00 22.07 172 ALA A O 1
ATOM 1426 N N . ALA A 1 174 ? 28.434 22.799 98.195 1.00 20.32 173 ALA A N 1
ATOM 1427 C CA . ALA A 1 174 ? 28.225 24.231 97.984 1.00 19.92 173 ALA A CA 1
ATOM 1428 C C . ALA A 1 174 ? 27.359 24.889 99.059 1.00 19.62 173 ALA A C 1
ATOM 1429 O O . ALA A 1 174 ? 27.128 26.095 99.022 1.00 19.84 173 ALA A O 1
ATOM 1431 N N . GLY A 1 175 ? 26.855 24.109 100.013 1.00 20.64 174 GLY A N 1
ATOM 1432 C CA . GLY A 1 175 ? 26.096 24.628 101.112 1.00 21.25 174 GLY A CA 1
ATOM 1433 C C . GLY A 1 175 ? 24.614 24.761 100.797 1.00 22.53 174 GLY A C 1
ATOM 1434 O O . GLY A 1 175 ? 23.896 25.464 101.469 1.00 22.67 174 GLY A O 1
ATOM 1435 N N . HIS A 1 176 ? 24.143 24.069 99.781 1.00 21.49 175 HIS A N 1
ATOM 1436 C CA . HIS A 1 176 ? 22.723 24.027 99.481 1.00 22.12 175 HIS A CA 1
ATOM 1437 C C . HIS A 1 176 ? 22.264 22.557 99.542 1.00 24.11 175 HIS A C 1
ATOM 1438 O O . HIS A 1 176 ? 22.938 21.694 100.106 1.00 23.14 175 HIS A O 1
ATOM 1445 N N . LYS A 1 177 ? 21.096 22.267 98.986 1.00 25.53 176 LYS A N 1
ATOM 1446 C CA . LYS A 1 177 ? 20.630 20.901 98.953 1.00 27.87 176 LYS A CA 1
ATOM 1447 C C . LYS A 1 177 ? 19.783 20.681 97.736 1.00 26.23 176 LYS A C 1
ATOM 1448 O O . LYS A 1 177 ? 18.951 21.536 97.384 1.00 27.56 176 LYS A O 1
ATOM 1454 N N . LEU A 1 178 ? 20.049 19.557 97.070 1.00 23.67 177 LEU A N 1
ATOM 1455 C CA . LEU A 1 178 ? 19.184 19.067 96.021 1.00 22.59 177 LEU A CA 1
ATOM 1456 C C . LEU A 1 178 ? 18.785 17.636 96.378 1.00 22.71 177 LEU A C 1
ATOM 1457 O O . LEU A 1 178 ? 19.623 16.864 96.845 1.00 23.53 177 LEU A O 1
ATOM 1462 N N . ASP A 1 179 ? 17.529 17.291 96.146 1.00 24.12 178 ASP A N 1
ATOM 1463 C CA . ASP A 1 179 ? 17.047 15.940 96.362 1.00 22.32 178 ASP A CA 1
ATOM 1464 C C . ASP A 1 179 ? 16.063 15.518 95.286 1.00 21.73 178 ASP A C 1
ATOM 1465 O O . ASP A 1 179 ? 14.882 15.779 95.363 1.00 21.79 178 ASP A O 1
ATOM 1470 N N . PHE A 1 180 ? 16.575 14.798 94.304 1.00 21.18 179 PHE A N 1
ATOM 1471 C CA . PHE A 1 180 ? 15.762 14.402 93.178 1.00 20.80 179 PHE A CA 1
ATOM 1472 C C . PHE A 1 180 ? 14.609 13.457 93.573 1.00 23.68 179 PHE A C 1
ATOM 1473 O O . PHE A 1 180 ? 13.592 13.452 92.879 1.00 25.58 179 PHE A O 1
ATOM 1481 N N . SER A 1 181 ? 14.735 12.739 94.696 1.00 24.03 180 SER A N 1
ATOM 1482 C CA . SER A 1 181 ? 13.679 11.818 95.170 1.00 24.91 180 SER A CA 1
ATOM 1483 C C . SER A 1 181 ? 12.393 12.507 95.658 1.00 25.70 180 SER A C 1
ATOM 1484 O O . SER A 1 181 ? 11.402 11.838 95.919 1.00 26.99 180 SER A O 1
ATOM 1487 N N . VAL A 1 182 ? 12.418 13.830 95.806 1.00 25.64 181 VAL A N 1
ATOM 1488 C CA . VAL A 1 182 ? 11.257 14.643 96.199 1.00 27.67 181 VAL A CA 1
ATOM 1489 C C . VAL A 1 182 ? 10.135 14.651 95.149 1.00 27.60 181 VAL A C 1
ATOM 1490 O O . VAL A 1 182 ? 8.997 14.906 95.479 1.00 28.10 181 VAL A O 1
ATOM 1494 N N . VAL A 1 183 ? 10.470 14.424 93.877 1.00 25.94 182 VAL A N 1
ATOM 1495 C CA . VAL A 1 183 ? 9.475 14.458 92.789 1.00 26.62 182 VAL A CA 1
ATOM 1496 C C . VAL A 1 183 ? 9.486 13.155 92.051 1.00 25.02 182 VAL A C 1
ATOM 1497 O O . VAL A 1 183 ? 10.374 12.348 92.282 1.00 25.84 182 VAL A O 1
ATOM 1501 N N . THR A 1 184 ? 8.543 12.942 91.143 1.00 25.56 183 THR A N 1
ATOM 1502 C CA . THR A 1 184 ? 8.482 11.680 90.409 1.00 25.80 183 THR A CA 1
ATOM 1503 C C . THR A 1 184 ? 9.427 11.653 89.227 1.00 25.14 183 THR A C 1
ATOM 1504 O O . THR A 1 184 ? 9.827 12.693 88.693 1.00 23.29 183 THR A O 1
ATOM 1508 N N . GLU A 1 185 ? 9.765 10.438 88.816 1.00 26.06 184 GLU A N 1
ATOM 1509 C CA . GLU A 1 185 ? 10.393 10.207 87.517 1.00 26.84 184 GLU A CA 1
ATOM 1510 C C . GLU A 1 185 ? 9.729 11.017 86.390 1.00 27.88 184 GLU A C 1
ATOM 1511 O O . GLU A 1 185 ? 10.421 11.700 85.646 1.00 25.75 184 GLU A O 1
ATOM 1517 N N . GLU A 1 186 ? 8.405 10.956 86.267 1.00 27.92 185 GLU A N 1
ATOM 1518 C CA . GLU A 1 186 ? 7.701 11.650 85.147 1.00 29.81 185 GLU A CA 1
ATOM 1519 C C . GLU A 1 186 ? 8.040 13.160 85.144 1.00 26.98 185 GLU A C 1
ATOM 1520 O O . GLU A 1 186 ? 8.303 13.767 84.087 1.00 24.48 185 GLU A O 1
ATOM 1526 N N . ARG A 1 187 ? 8.058 13.756 86.327 1.00 25.87 186 ARG A N 1
ATOM 1527 C CA . ARG A 1 187 ? 8.341 15.182 86.481 1.00 26.12 186 ARG A CA 1
ATOM 1528 C C . ARG A 1 187 ? 9.789 15.539 86.091 1.00 22.79 186 ARG A C 1
ATOM 1529 O O . ARG A 1 187 ? 10.052 16.513 85.371 1.00 21.24 186 ARG A O 1
ATOM 1537 N N . ILE A 1 188 ? 10.726 14.732 86.551 1.00 21.21 187 ILE A N 1
ATOM 1538 C CA . ILE A 1 188 ? 12.091 14.877 86.172 1.00 20.92 187 ILE A CA 1
ATOM 1539 C C . ILE A 1 188 ? 12.279 14.762 84.655 1.00 21.06 187 ILE A C 1
ATOM 1540 O O . ILE A 1 188 ? 12.926 15.601 84.051 1.00 20.21 187 ILE A O 1
ATOM 1545 N N . MET A 1 189 ? 11.745 13.702 84.057 1.00 21.96 188 MET A N 1
ATOM 1546 C CA . MET A 1 189 ? 11.940 13.481 82.637 1.00 23.31 188 MET A CA 1
ATOM 1547 C C . MET A 1 189 ? 11.210 14.516 81.751 1.00 23.38 188 MET A C 1
ATOM 1548 O O . MET A 1 189 ? 11.688 14.843 80.668 1.00 22.71 188 MET A O 1
ATOM 1553 N N . ARG A 1 190 ? 10.066 15.023 82.203 1.00 24.64 189 ARG A N 1
ATOM 1554 C CA . ARG A 1 190 ? 9.414 16.140 81.522 1.00 26.31 189 ARG A CA 1
ATOM 1555 C C . ARG A 1 190 ? 10.267 17.396 81.504 1.00 23.16 189 ARG A C 1
ATOM 1556 O O . ARG A 1 190 ? 10.409 18.040 80.462 1.00 22.29 189 ARG A O 1
ATOM 1564 N N . ALA A 1 191 ? 10.890 17.738 82.626 1.00 21.18 190 ALA A N 1
ATOM 1565 C CA . ALA A 1 191 ? 11.825 18.882 82.627 1.00 19.67 190 ALA A CA 1
ATOM 1566 C C . ALA A 1 191 ? 13.016 18.639 81.705 1.00 18.81 190 ALA A C 1
ATOM 1567 O O . ALA A 1 191 ? 13.419 19.514 80.993 1.00 17.41 190 ALA A O 1
ATOM 1569 N N . CYS A 1 192 ? 13.572 17.431 81.722 1.00 18.05 191 CYS A N 1
ATOM 1570 C CA . CYS A 1 192 ? 14.753 17.138 80.916 1.00 17.91 191 CYS A CA 1
ATOM 1571 C C . CYS A 1 192 ? 14.390 17.156 79.430 1.00 18.77 191 CYS A C 1
ATOM 1572 O O . CYS A 1 192 ? 15.078 17.747 78.621 1.00 19.22 191 CYS A O 1
ATOM 1575 N N . ASN A 1 193 ? 13.280 16.519 79.085 1.00 21.13 192 ASN A N 1
ATOM 1576 C CA . ASN A 1 193 ? 12.853 16.465 77.696 1.00 21.87 192 ASN A CA 1
ATOM 1577 C C . ASN A 1 193 ? 12.469 17.888 77.217 1.00 22.91 192 ASN A C 1
ATOM 1578 O O . ASN A 1 193 ? 12.882 18.314 76.141 1.00 22.40 192 ASN A O 1
ATOM 1583 N N . ASP A 1 194 ? 11.773 18.658 78.041 1.00 22.95 193 ASP A N 1
ATOM 1584 C CA . ASP A 1 194 ? 11.477 20.058 77.669 1.00 23.76 193 ASP A CA 1
ATOM 1585 C C . ASP A 1 194 ? 12.723 20.934 77.452 1.00 22.32 193 ASP A C 1
ATOM 1586 O O . ASP A 1 194 ? 12.726 21.811 76.560 1.00 22.74 193 ASP A O 1
ATOM 1591 N N . ALA A 1 195 ? 13.743 20.747 78.282 1.00 21.23 194 ALA A N 1
ATOM 1592 C CA . ALA A 1 195 ? 15.000 21.493 78.147 1.00 21.03 194 ALA A CA 1
ATOM 1593 C C . ALA A 1 195 ? 15.608 21.271 76.766 1.00 21.48 194 ALA A C 1
ATOM 1594 O O . ALA A 1 195 ? 16.159 22.203 76.194 1.00 22.50 194 ALA A O 1
ATOM 1596 N N . MET A 1 196 ? 15.470 20.069 76.214 1.00 20.28 195 MET A N 1
ATOM 1597 C CA . MET A 1 196 ? 16.011 19.792 74.871 1.00 22.03 195 MET A CA 1
ATOM 1598 C C . MET A 1 196 ? 15.059 20.126 73.744 1.00 21.64 195 MET A C 1
ATOM 1599 O O . MET A 1 196 ? 15.518 20.494 72.652 1.00 22.44 195 MET A O 1
ATOM 1604 N N . ALA A 1 197 ? 13.747 20.000 74.004 1.00 20.87 196 ALA A N 1
ATOM 1605 C CA . ALA A 1 197 ? 12.726 20.139 72.942 1.00 21.49 196 ALA A CA 1
ATOM 1606 C C . ALA A 1 197 ? 12.362 21.611 72.682 1.00 21.81 196 ALA A C 1
ATOM 1607 O O . ALA A 1 197 ? 12.261 22.032 71.536 1.00 21.76 196 ALA A O 1
ATOM 1609 N N . LEU A 1 198 ? 12.183 22.373 73.747 1.00 22.39 197 LEU A N 1
ATOM 1610 C CA . LEU A 1 198 ? 11.726 23.741 73.646 1.00 23.44 197 LEU A CA 1
ATOM 1611 C C . LEU A 1 198 ? 12.905 24.699 73.356 1.00 25.13 197 LEU A C 1
AT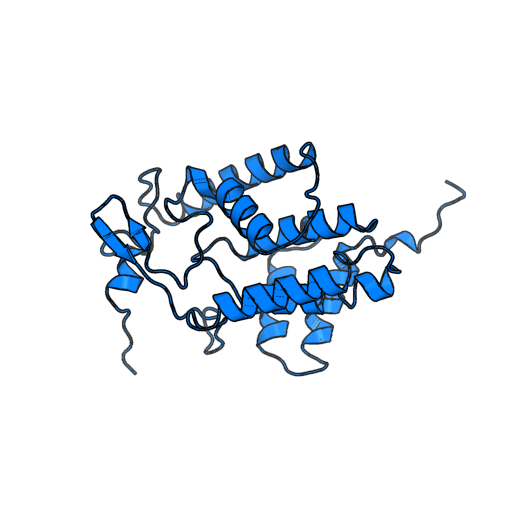OM 1612 O O . LEU A 1 198 ? 14.024 24.269 73.219 1.00 23.03 197 LEU A O 1
ATOM 1617 N N . LYS A 1 199 ? 12.634 25.996 73.270 1.00 27.89 198 LYS A N 1
ATOM 1618 C CA . LYS A 1 199 ? 13.676 26.992 72.935 1.00 30.84 198 LYS A CA 1
ATOM 1619 C C . LYS A 1 199 ? 13.776 28.042 73.997 1.00 31.10 198 LYS A C 1
ATOM 1620 O O . LYS A 1 199 ? 12.808 28.323 74.720 1.00 30.69 198 LYS A O 1
ATOM 1626 N N . GLY A 1 200 ? 14.956 28.646 74.047 1.00 31.31 199 GLY A N 1
ATOM 1627 C CA . GLY A 1 200 ? 15.189 29.845 74.833 1.00 32.00 199 GLY A CA 1
ATOM 1628 C C . GLY A 1 200 ? 14.666 29.796 76.235 1.00 30.43 199 GLY A C 1
ATOM 1629 O O . GLY A 1 200 ? 15.020 28.888 77.041 1.00 28.93 199 GLY A O 1
ATOM 1630 N N . GLU A 1 201 ? 13.857 30.808 76.532 1.00 31.64 200 GLU A N 1
ATOM 1631 C CA . GLU A 1 201 ? 13.421 31.088 77.893 1.00 32.03 200 GLU A CA 1
ATOM 1632 C C . GLU A 1 201 ? 12.476 29.984 78.370 1.00 29.25 200 GLU A C 1
ATOM 1633 O O . GLU A 1 201 ? 12.524 29.596 79.540 1.00 27.48 200 GLU A O 1
ATOM 1639 N N . GLU A 1 202 ? 11.673 29.435 77.448 1.00 28.97 201 GLU A N 1
ATOM 1640 C CA A GLU A 1 202 ? 10.737 28.360 77.790 0.50 28.71 201 GLU A CA 1
ATOM 1641 C CA B GLU A 1 202 ? 10.727 28.333 77.786 0.50 28.37 201 GLU A CA 1
ATOM 1642 C C . GLU A 1 202 ? 11.496 27.080 78.205 1.00 26.57 201 GLU A C 1
ATOM 1643 O O . GLU A 1 202 ? 11.097 26.353 79.129 1.00 26.07 201 GLU A O 1
ATOM 1654 N N . ALA A 1 203 ? 12.585 26.785 77.520 1.00 25.67 202 ALA A N 1
ATOM 1655 C CA . ALA A 1 203 ? 13.442 25.634 77.879 1.00 25.40 202 ALA A CA 1
ATOM 1656 C C . ALA A 1 203 ? 14.128 25.797 79.255 1.00 25.51 202 ALA A C 1
ATOM 1657 O O . ALA A 1 203 ? 14.200 24.846 80.068 1.00 26.71 202 ALA A O 1
ATOM 1659 N N . HIS A 1 204 ? 14.660 26.979 79.519 1.00 26.43 203 HIS A N 1
ATOM 1660 C CA . HIS A 1 204 ? 15.270 27.282 80.856 1.00 26.50 203 HIS A CA 1
ATOM 1661 C C . HIS A 1 204 ? 14.213 27.140 82.009 1.00 27.42 203 HIS A C 1
ATOM 1662 O O . HIS A 1 204 ? 14.463 26.549 83.099 1.00 24.89 203 HIS A O 1
ATOM 1669 N N . GLN A 1 205 ? 13.014 27.667 81.768 1.00 28.70 204 GLN A N 1
ATOM 1670 C CA . GLN A 1 205 ? 11.940 27.600 82.781 1.00 29.45 204 GLN A CA 1
ATOM 1671 C C . GLN A 1 205 ? 11.470 26.187 83.102 1.00 27.80 204 GLN A C 1
ATOM 1672 O O . GLN A 1 205 ? 11.050 25.885 84.255 1.00 25.81 204 GLN A O 1
ATOM 1678 N N . ALA A 1 206 ? 11.481 25.312 82.094 1.00 27.31 205 ALA A N 1
ATOM 1679 C CA . ALA A 1 206 ? 11.150 23.910 82.371 1.00 27.12 205 ALA A CA 1
ATOM 1680 C C . ALA A 1 206 ? 12.055 23.337 83.495 1.00 25.39 205 ALA A C 1
ATOM 1681 O O . ALA A 1 206 ? 11.634 22.745 84.489 1.00 25.06 205 ALA A O 1
ATOM 1683 N N . MET A 1 207 ? 13.337 23.538 83.333 1.00 24.21 206 MET A N 1
ATOM 1684 C CA . MET A 1 207 ? 14.271 22.979 84.297 1.00 21.71 206 MET A CA 1
ATOM 1685 C C . MET A 1 207 ? 14.322 23.778 85.611 1.00 21.74 206 MET A C 1
ATOM 1686 O O . MET A 1 207 ? 14.509 23.193 86.692 1.00 21.95 206 MET A O 1
ATOM 1691 N N . LYS A 1 208 ? 14.129 25.090 85.550 1.00 21.75 207 LYS A N 1
ATOM 1692 C CA . LYS A 1 208 ? 14.118 25.907 86.774 1.00 23.77 207 LYS A CA 1
ATOM 1693 C C . LYS A 1 208 ? 13.012 25.486 87.763 1.00 23.99 207 LYS A C 1
ATOM 1694 O O . LYS A 1 208 ? 13.254 25.459 88.972 1.00 24.12 207 LYS A O 1
ATOM 1700 N N . SER A 1 209 ? 11.815 25.167 87.261 1.00 24.92 208 SER A N 1
ATOM 1701 C CA . SER A 1 209 ? 10.699 24.723 88.139 1.00 26.86 208 SER A CA 1
ATOM 1702 C C . SER A 1 209 ? 11.091 23.469 88.873 1.00 25.65 208 SER A C 1
ATOM 1703 O O . SER A 1 209 ? 10.871 23.359 90.083 1.00 26.71 208 SER A O 1
ATOM 1706 N N . LEU A 1 210 ? 11.721 22.551 88.151 1.00 24.63 209 LEU A N 1
ATOM 1707 C CA . LEU A 1 210 ? 12.212 21.303 88.792 1.00 24.03 209 LEU A CA 1
ATOM 1708 C C . LEU A 1 210 ? 13.201 21.618 89.886 1.00 23.25 209 LEU A C 1
ATOM 1709 O O . LEU A 1 210 ? 13.107 21.096 90.988 1.00 23.82 209 LEU A O 1
ATOM 1714 N N . PHE A 1 211 ? 14.173 22.473 89.577 1.00 22.66 210 PHE A N 1
ATOM 1715 C CA . PHE A 1 211 ? 15.203 22.818 90.557 1.00 21.95 210 PHE A CA 1
ATOM 1716 C C . PHE A 1 211 ? 14.648 23.535 91.798 1.00 22.62 210 PHE A C 1
ATOM 1717 O O . PHE A 1 211 ? 15.118 23.299 92.931 1.00 23.09 210 PHE A O 1
ATOM 1725 N N . GLU A 1 212 ? 13.655 24.375 91.604 1.00 25.93 211 GLU A N 1
ATOM 1726 C CA . GLU A 1 212 ? 13.009 25.037 92.742 1.00 26.91 211 GLU A CA 1
ATOM 1727 C C . GLU A 1 212 ? 12.315 23.990 93.673 1.00 26.00 211 GLU A C 1
ATOM 1728 O O . GLU A 1 212 ? 12.448 24.032 94.882 1.00 26.07 211 GLU A O 1
ATOM 1734 N N . ASP A 1 213 ? 11.661 23.025 93.068 1.00 25.07 212 ASP A N 1
ATOM 1735 C CA . ASP A 1 213 ? 10.926 21.990 93.781 1.00 26.09 212 ASP A CA 1
ATOM 1736 C C . ASP A 1 213 ? 11.825 21.049 94.608 1.00 24.79 212 ASP A C 1
ATOM 1737 O O . ASP A 1 213 ? 11.384 20.530 95.648 1.00 24.33 212 ASP A O 1
ATOM 1742 N N . ILE A 1 214 ? 13.053 20.792 94.131 1.00 23.07 213 ILE A N 1
ATOM 1743 C CA . ILE A 1 214 ? 13.900 19.777 94.764 1.00 23.80 213 ILE A CA 1
ATOM 1744 C C . ILE A 1 214 ? 14.962 20.387 95.693 1.00 24.04 213 ILE A C 1
ATOM 1745 O O . ILE A 1 214 ? 15.808 19.658 96.254 1.00 24.98 213 ILE A O 1
ATOM 1750 N N . SER A 1 215 ? 14.912 21.709 95.872 1.00 23.24 214 SER A N 1
ATOM 1751 C CA . SER A 1 215 ? 16.009 22.418 96.566 1.00 24.69 214 SER A CA 1
ATOM 1752 C C . SER A 1 215 ? 15.583 23.023 97.904 1.00 25.57 214 SER A C 1
ATOM 1753 O O . SER A 1 215 ? 16.069 24.072 98.311 1.00 25.95 214 SER A O 1
ATOM 1756 N N . ASN A 1 216 ? 14.711 22.313 98.602 1.00 26.43 215 ASN A N 1
ATOM 1757 C CA . ASN A 1 216 ? 14.176 22.785 99.900 1.00 27.59 215 ASN A CA 1
ATOM 1758 C C . ASN A 1 216 ? 13.498 24.167 99.852 1.00 25.90 215 ASN A C 1
ATOM 1759 O O . ASN A 1 216 ? 13.845 25.082 100.615 1.00 25.35 215 ASN A O 1
ATOM 1764 N N . PRO A 1 217 ? 12.548 24.352 98.924 1.00 25.22 216 PRO A N 1
ATOM 1765 C CA . PRO A 1 217 ? 11.890 25.674 98.788 1.00 25.02 216 PRO A CA 1
ATOM 1766 C C . PRO A 1 217 ? 11.109 26.050 100.039 1.00 24.85 216 PRO A C 1
ATOM 1767 O O . PRO A 1 217 ? 10.860 27.234 100.271 1.00 24.41 216 PRO A O 1
ATOM 1771 N N . GLU A 1 218 ? 10.777 25.049 100.860 1.00 25.14 217 GLU A N 1
ATOM 1772 C CA . GLU A 1 218 ? 10.015 25.293 102.113 1.00 25.35 217 GLU A CA 1
ATOM 1773 C C . GLU A 1 218 ? 10.805 26.006 103.221 1.00 26.04 217 GLU A C 1
ATOM 1774 O O . GLU A 1 218 ? 10.239 26.340 104.289 1.00 26.58 217 GLU A O 1
ATOM 1780 N N . GLU A 1 219 ? 12.066 26.301 102.947 1.00 26.19 218 GLU A N 1
ATOM 1781 C CA . GLU A 1 219 ? 12.913 27.028 103.874 1.00 27.78 218 GLU A CA 1
ATOM 1782 C C . GLU A 1 219 ? 12.389 28.432 104.148 1.00 27.49 218 GLU A C 1
ATOM 1783 O O . GLU A 1 219 ? 12.686 29.007 105.202 1.00 27.86 218 GLU A O 1
ATOM 1785 N N . VAL A 1 220 ? 11.604 28.988 103.223 1.00 26.05 219 VAL A N 1
ATOM 1786 C CA . VAL A 1 220 ? 10.986 30.324 103.425 1.00 26.37 219 VAL A CA 1
ATOM 1787 C C . VAL A 1 220 ? 9.852 30.356 104.488 1.00 24.96 219 VAL A C 1
ATOM 1788 O O . VAL A 1 220 ? 9.409 31.425 104.934 1.00 25.72 219 VAL A O 1
ATOM 1792 N N . ILE A 1 221 ? 9.403 29.178 104.889 1.00 23.09 220 ILE A N 1
ATOM 1793 C CA . ILE A 1 221 ? 8.420 29.033 105.908 1.00 22.53 220 ILE A CA 1
ATOM 1794 C C . ILE A 1 221 ? 9.109 29.109 107.275 1.00 23.03 220 ILE A C 1
ATOM 1795 O O . ILE A 1 221 ? 9.885 28.234 107.661 1.00 23.59 220 ILE A O 1
ATOM 1800 N N . ILE A 1 222 ? 8.788 30.151 108.008 1.00 23.11 221 ILE A N 1
ATOM 1801 C CA . ILE A 1 222 ? 9.460 30.382 109.257 1.00 25.22 221 ILE A CA 1
ATOM 1802 C C . ILE A 1 222 ? 8.585 29.845 110.358 1.00 25.28 221 ILE A C 1
ATOM 1803 O O . ILE A 1 222 ? 7.490 30.380 110.579 1.00 24.13 221 ILE A O 1
ATOM 1808 N N . LEU A 1 223 ? 9.110 28.823 111.067 1.00 27.29 222 LEU A N 1
ATOM 1809 C CA . LEU A 1 223 ? 8.387 28.180 112.206 1.00 28.59 222 LEU A CA 1
ATOM 1810 C C . LEU A 1 223 ? 9.129 28.373 113.549 1.00 32.53 222 LEU A C 1
ATOM 1811 O O . LEU A 1 223 ? 9.222 27.468 114.361 1.00 36.52 222 LEU A O 1
ATOM 1816 N N . ARG A 1 224 ? 9.613 29.576 113.790 1.00 35.46 223 ARG A N 1
ATOM 1817 C CA . ARG A 1 224 ? 10.340 29.888 115.048 1.00 39.40 223 ARG A CA 1
ATOM 1818 C C . ARG A 1 224 ? 9.550 29.452 116.288 1.00 39.83 223 ARG A C 1
ATOM 1819 O O . ARG A 1 224 ? 10.115 28.901 117.252 1.00 44.33 223 ARG A O 1
ATOM 1821 N N . ASP A 1 225 ? 8.239 29.658 116.277 1.00 37.23 224 ASP A N 1
ATOM 1822 C CA . ASP A 1 225 ? 7.448 29.371 117.488 1.00 37.72 224 ASP A CA 1
ATOM 1823 C C . ASP A 1 225 ? 7.063 27.912 117.739 1.00 40.03 224 ASP A C 1
ATOM 1824 O O . ASP A 1 225 ? 6.311 27.643 118.690 1.00 38.82 224 ASP A O 1
ATOM 1829 N N . PHE A 1 226 ? 7.572 26.983 116.920 1.00 42.58 225 PHE A N 1
ATOM 1830 C CA . PHE A 1 226 ? 7.458 25.518 117.193 1.00 44.56 225 PHE A CA 1
ATOM 1831 C C . PHE A 1 226 ? 8.326 25.142 118.406 1.00 51.41 225 PHE A C 1
ATOM 1832 O O . PHE A 1 226 ? 9.410 24.567 118.276 1.00 56.37 225 PHE A O 1
#

InterPro domains:
  IPR003812 Fido domain [PF02661] (56-168)
  IPR003812 Fido domain [PS51459] (56-212)
  IPR012340 Nucleic acid-binding, OB-fold [G3DSA:2.40.50.140] (242-299)
  IPR036597 Fido-like domain superfamily [G3DSA:1.10.3290.10] (6-240)
  IPR036597 Fido-like domain superfamily [SSF140931] (32-215)
  IPR040548 BepA, intracellular delivery domain [PF18543] (246-295)

Nearest PDB structures (foldseek):
  4m16-assembly1_A  TM=1.004E+00  e=5.900E-40  Bartonella sp. AR 15-3
  4py3-assembly7_G  TM=9.550E-01  e=1.476E-27  Bartonella sp. 1-1C
  4wgj-assembly1_A  TM=9.733E-01  e=6.021E-23  Bartonella tribocorum CIP 105476
  4n67-assembly1_A  TM=9.735E-01  e=4.869E-22  Bartonella quintana str. Toulouse
  4lu4-assembly2_B  TM=9.033E-01  e=2.050E-20  Bartonella quintana JK 31

Secondary structure (DSSP, 8-state):
------HHHHTTB-TTSSPBP-TT----HHHHHHHHHHHHHHHHHHHTTSPPPS--SHHHHHHHHHHHHTTT-TTTT--TTS-EE-TTS-EE-----B-TTSS-B---HHHHHHHHHHHHHHHHHTGGGTT--HHHHHHHHHHHHHHHHHH--SSS-HHHHHHHHHHHHHHHHT----GGGS-HHHHHHHHHHHHHS-HHHHHHHHHHHHHHHS-GGGGS--TT-

Sequence (225 aa):
AHHHHHHMVLNYFYPGTKTLKNKLGIMGYYKQQLEKRCKRNAKKVINSLRNEPLPETFDSSYLKYLHKRLFGSAFEWAGYTRDLSFAFDDGTIAQMSMMMKIPGTDIYFAHGDKIQENLKEFDEILASKSNLQGLSREDFIEEETTVKLFSFLNYIHPFRAGNEAVQHIFFEKLAEAAGHKLDFSVVTEERIMRACNDAMALKGEEEAHQAMKSLFEDISNPEEVIILRDF

Radius of gyration: 18.49 Å; Cα contacts (8 Å, |Δi|>4): 270; chains: 1; bounding box: 30×45×62 Å

CATH classification: 1.10.3290.10

B-factor: mean 24.26, std 7.19, range [13.54, 58.1]

Organism: NCBI:txid545617

Solvent-accessible surface area: 12436 Å² total; per-residue (Å²): 155,156,132,134,92,105,114,49,28,92,31,3,39,36,124,91,63,66,4,26,18,16,115,68,42,36,103,21,139,69,110,9,82,44,84,15,125,123,24,11,119,144,30,51,81,56,3,83,149,46,121,65,36,163,67,4,35,9,70,21,2,61,101,0,0,123,73,3,18,10,71,2,10,57,4,3,15,121,6,3,21,97,68,19,73,11,132,89,63,44,74,0,47,22,32,120,31,84,10,119,87,40,128,51,102,22,0,71,5,123,106,0,91,89,16,5,47,72,0,35,112,60,0,74,93,86,71,25,0,90,78,55,62,86,137,69,1,7,59,28,0,0,90,3,0,26,46,2,3,82,0,11,2,0,24,29,17,5,53,41,1,2,32,13,0,0,42,10,0,0,109,24,10,67,40,129,5,39,8,98,92,30,89,124,137,46,13,54,122,2,1,51,45,19,34,55,82,174,60,150,115,13,55,90,18,0,67,37,0,0,65,55,2,3,64,55,111,65,117,108,147,94,100,139,198